Protein AF-J3PH56-F1 (afdb_monomer_lite)

Sequence (207 aa):
MADGIPITRRGNHADPSSAHSGTTRNIRANDEPETLEQTEARTAYFDWKRLLRLQLGSIYGNGLSSLDNFWGRAADILDGDGRDWHQMLVKDLMDETSSGRQYINTTIALDVMAKDSPSTRRSIADNFIKAMAHPSLLDCLSVGTYVGELYHIASGANGAAALDLIAKYCKKLTSSYEKALGIHALESIETSFKRASTLVGELLRRR

pLDDT: mean 82.47, std 19.47, range [30.95, 97.88]

Foldseek 3Di:
DDDDDDDDDDDDDDDDDDDDPDDDPPPDDDPPDQDPLNVVLVVLLVVLLVLQQDALVVVVPCSLVSLLVNLQSLLVSLPGPCLVSLLVSLVSLQPPNTNNLVSLVVLLVQPCPDPPPNVSNLSSLLSNLSNLLRCSCVVDPVCVVSNLVSLDSNCPPVLCSVVVSLVSSLVVLVVQCVVDDDDVSNVVSVVSVVSSVSNVVVSVVSD

Structure (mmCIF, N/CA/C/O backbone):
data_AF-J3PH56-F1
#
_entry.id   AF-J3PH56-F1
#
loop_
_atom_site.group_PDB
_atom_site.id
_atom_site.type_symbol
_atom_site.label_atom_id
_atom_site.label_alt_id
_atom_site.label_comp_id
_atom_site.label_asym_id
_atom_site.label_entity_id
_atom_site.label_seq_id
_atom_site.pdbx_PDB_ins_code
_atom_site.Cartn_x
_atom_site.Cartn_y
_atom_site.Cartn_z
_atom_site.occupancy
_atom_site.B_iso_or_equiv
_atom_site.auth_seq_id
_atom_site.auth_comp_id
_atom_site.auth_asym_id
_atom_site.auth_atom_id
_atom_site.pdbx_PDB_model_num
ATOM 1 N N . MET A 1 1 ? 86.064 24.891 -23.087 1.00 35.97 1 MET A N 1
ATOM 2 C CA . MET A 1 1 ? 85.592 26.271 -22.863 1.00 35.97 1 MET A CA 1
ATOM 3 C C . MET A 1 1 ? 84.217 26.377 -23.499 1.00 35.97 1 MET A C 1
ATOM 5 O O . MET A 1 1 ? 84.146 26.060 -24.675 1.00 35.97 1 MET A O 1
ATOM 9 N N . ALA A 1 2 ? 83.203 26.660 -22.663 1.00 37.22 2 ALA A N 1
ATOM 10 C CA . ALA A 1 2 ? 81.899 27.326 -22.872 1.00 37.22 2 ALA A CA 1
ATOM 11 C C . ALA A 1 2 ? 81.279 27.369 -24.288 1.00 37.22 2 ALA A C 1
ATOM 13 O O . ALA A 1 2 ? 81.979 27.610 -25.259 1.00 37.22 2 ALA A O 1
ATOM 14 N N . ASP A 1 3 ? 79.971 27.322 -24.523 1.00 34.47 3 ASP A N 1
ATOM 15 C CA . ASP A 1 3 ? 78.727 27.104 -23.766 1.00 34.47 3 ASP A CA 1
ATOM 16 C C . ASP A 1 3 ? 77.601 27.209 -24.822 1.00 34.47 3 ASP A C 1
ATOM 18 O O . ASP A 1 3 ? 77.803 27.834 -25.865 1.00 34.47 3 ASP A O 1
ATOM 22 N N . GLY A 1 4 ? 76.399 26.704 -24.522 1.00 34.00 4 GLY A N 1
ATOM 23 C CA . GLY A 1 4 ? 75.166 27.309 -25.057 1.00 34.00 4 GLY A CA 1
ATOM 24 C C . GLY A 1 4 ? 74.183 26.395 -25.796 1.00 34.00 4 GLY A C 1
ATOM 25 O O . GLY A 1 4 ? 74.202 26.298 -27.018 1.00 34.00 4 GLY A O 1
ATOM 26 N N . ILE A 1 5 ? 73.237 25.828 -25.041 1.00 41.41 5 ILE A N 1
ATOM 27 C CA . ILE A 1 5 ? 71.882 25.446 -25.493 1.00 41.41 5 ILE A CA 1
ATOM 28 C C . ILE A 1 5 ? 70.922 26.594 -25.095 1.00 41.41 5 ILE A C 1
ATOM 30 O O . ILE A 1 5 ? 71.152 27.204 -24.048 1.00 41.41 5 ILE A O 1
ATOM 34 N N . PRO A 1 6 ? 69.877 26.927 -25.887 1.00 45.69 6 PRO A N 1
ATOM 35 C CA . PRO A 1 6 ? 68.473 26.582 -25.536 1.00 45.69 6 PRO A CA 1
ATOM 36 C C . PRO A 1 6 ? 67.615 26.185 -26.777 1.00 45.69 6 PRO A C 1
ATOM 38 O O . PRO A 1 6 ? 67.761 26.767 -27.842 1.00 45.69 6 PRO A O 1
ATOM 41 N N . ILE A 1 7 ? 66.874 25.063 -26.801 1.00 39.66 7 ILE A N 1
ATOM 42 C CA . ILE A 1 7 ? 65.509 24.745 -26.291 1.00 39.66 7 ILE A CA 1
ATOM 43 C C . ILE A 1 7 ? 64.297 25.193 -27.174 1.00 39.66 7 ILE A C 1
ATOM 45 O O . ILE A 1 7 ? 63.911 26.354 -27.185 1.00 39.66 7 ILE A O 1
ATOM 49 N N . THR A 1 8 ? 63.630 24.169 -27.766 1.00 40.44 8 THR A N 1
ATOM 50 C CA . THR A 1 8 ? 62.210 23.971 -28.231 1.00 40.44 8 THR A CA 1
ATOM 51 C C . THR A 1 8 ? 61.580 24.876 -29.313 1.00 40.44 8 THR A C 1
ATOM 53 O O . THR A 1 8 ? 61.741 26.081 -29.289 1.00 40.44 8 THR A O 1
ATOM 56 N N . ARG A 1 9 ? 60.754 24.373 -30.260 1.00 31.98 9 ARG A N 1
ATOM 57 C CA . ARG A 1 9 ? 59.473 23.653 -30.040 1.00 31.98 9 ARG A CA 1
ATOM 58 C C . ARG A 1 9 ? 58.944 22.912 -31.298 1.00 31.98 9 ARG A C 1
ATOM 60 O O . ARG A 1 9 ? 58.750 23.515 -32.340 1.00 31.98 9 ARG A O 1
ATOM 67 N N . ARG A 1 10 ? 58.668 21.611 -31.107 1.00 32.41 10 ARG A N 1
ATOM 68 C CA . ARG A 1 10 ? 57.607 20.713 -31.643 1.00 32.41 10 ARG A CA 1
ATOM 69 C C . ARG A 1 10 ? 56.726 21.140 -32.839 1.00 32.41 10 ARG A C 1
ATOM 71 O O . ARG A 1 10 ? 55.986 22.112 -32.737 1.00 32.41 10 ARG A O 1
ATOM 78 N N . GLY A 1 11 ? 56.591 20.207 -33.793 1.00 30.95 11 GLY A N 1
ATOM 79 C CA . GLY A 1 11 ? 55.403 20.040 -34.640 1.00 30.95 11 GLY A CA 1
ATOM 80 C C . GLY A 1 11 ? 55.538 18.933 -35.699 1.00 30.95 11 GLY A C 1
ATOM 81 O O . GLY A 1 11 ? 55.694 19.256 -36.866 1.00 30.95 11 GLY A O 1
ATOM 82 N N . ASN A 1 12 ? 55.467 17.650 -35.308 1.00 35.25 12 ASN A N 1
ATOM 83 C CA . ASN A 1 12 ? 55.327 16.515 -36.238 1.00 35.25 12 ASN A CA 1
ATOM 84 C C . ASN A 1 12 ? 53.920 15.907 -36.121 1.00 35.25 12 ASN A C 1
ATOM 86 O O . ASN A 1 12 ? 53.562 15.400 -35.060 1.00 35.25 12 ASN A O 1
ATOM 90 N N . HIS A 1 13 ? 53.176 15.913 -37.224 1.00 34.91 13 HIS A N 1
ATOM 91 C CA . HIS A 1 13 ? 52.036 15.045 -37.553 1.00 34.91 13 HIS A CA 1
ATOM 92 C C . HIS A 1 13 ? 51.800 15.179 -39.065 1.00 34.91 13 HIS A C 1
ATOM 94 O O . HIS A 1 13 ? 51.959 16.280 -39.578 1.00 34.91 13 HIS A O 1
ATOM 100 N N . ALA A 1 14 ? 51.320 14.217 -39.844 1.00 35.97 14 ALA A N 1
ATOM 101 C CA . ALA A 1 14 ? 51.255 12.753 -39.888 1.00 35.97 14 ALA A CA 1
ATOM 102 C C . ALA A 1 14 ? 50.432 12.470 -41.173 1.00 35.97 14 ALA A C 1
ATOM 104 O O . ALA A 1 14 ? 49.537 13.251 -41.496 1.00 35.97 14 ALA A O 1
ATOM 105 N N . ASP A 1 15 ? 50.772 11.412 -41.910 1.00 37.03 15 ASP A N 1
ATOM 106 C CA . ASP A 1 15 ? 50.231 11.046 -43.232 1.00 37.03 15 ASP A CA 1
ATOM 107 C C . ASP A 1 15 ? 48.691 10.956 -43.346 1.00 37.03 15 ASP A C 1
ATOM 109 O O . ASP A 1 15 ? 48.017 10.568 -42.387 1.00 37.03 15 ASP A O 1
ATOM 113 N N . PRO A 1 16 ? 48.120 11.187 -44.549 1.00 41.50 16 PRO A N 1
ATOM 114 C CA . PRO A 1 16 ? 46.740 10.862 -44.874 1.00 41.50 16 PRO A CA 1
ATOM 115 C C . PRO A 1 16 ? 46.648 9.523 -45.626 1.00 41.50 16 PRO A C 1
ATOM 117 O O . PRO A 1 16 ? 47.278 9.355 -46.664 1.00 41.50 16 PRO A O 1
ATOM 120 N N . SER A 1 17 ? 45.816 8.597 -45.137 1.00 35.72 17 SER A N 1
ATOM 121 C CA . SER A 1 17 ? 44.976 7.666 -45.925 1.00 35.72 17 SER A CA 1
ATOM 122 C C . SER A 1 17 ? 44.727 6.369 -45.152 1.00 35.72 17 SER A C 1
ATOM 124 O O . SER A 1 17 ? 45.621 5.544 -44.995 1.00 35.72 17 SER A O 1
ATOM 126 N N . SER A 1 18 ? 43.487 6.167 -44.699 1.00 36.16 18 SER A N 1
ATOM 127 C CA . SER A 1 18 ? 42.903 4.831 -44.541 1.00 36.16 18 SER A CA 1
ATOM 128 C C . SER A 1 18 ? 41.393 4.930 -44.304 1.00 36.16 18 SER A C 1
ATOM 130 O O . SER A 1 18 ? 40.943 5.276 -43.217 1.00 36.16 18 SER A O 1
ATOM 132 N N . ALA A 1 19 ? 40.654 4.575 -45.355 1.00 38.78 19 ALA A N 1
ATOM 133 C CA . ALA A 1 19 ? 39.381 3.856 -45.357 1.00 38.78 19 ALA A CA 1
ATOM 134 C C . ALA A 1 19 ? 38.209 4.381 -44.500 1.00 38.78 19 ALA A C 1
ATOM 136 O O . ALA A 1 19 ? 38.109 4.169 -43.293 1.00 38.78 19 ALA A O 1
ATOM 137 N N . HIS A 1 20 ? 37.219 4.933 -45.208 1.00 42.59 20 HIS A N 1
ATOM 138 C CA . HIS A 1 20 ? 35.821 4.969 -44.794 1.00 42.59 20 HIS A CA 1
ATOM 139 C C . HIS A 1 20 ? 35.318 3.564 -44.433 1.00 42.59 20 HIS A C 1
ATOM 141 O O . HIS A 1 20 ? 35.093 2.738 -45.315 1.00 42.59 20 HIS A O 1
ATOM 147 N N . SER A 1 21 ? 35.086 3.314 -43.145 1.00 41.72 21 SER A N 1
ATOM 148 C CA . SER A 1 21 ? 34.239 2.208 -42.704 1.00 41.72 21 SER A CA 1
ATOM 149 C C . SER A 1 21 ? 32.856 2.772 -42.406 1.00 41.72 21 SER A C 1
ATOM 151 O O . SER A 1 21 ? 32.634 3.449 -41.402 1.00 41.72 21 SER A O 1
ATOM 153 N N . GLY A 1 22 ? 31.960 2.574 -43.372 1.00 35.56 22 GLY A N 1
ATOM 154 C CA . GLY A 1 22 ? 30.576 3.006 -43.326 1.00 35.56 22 GLY A CA 1
ATOM 155 C C . GLY A 1 22 ? 29.838 2.370 -42.157 1.00 35.56 22 GLY A C 1
ATOM 156 O O . GLY A 1 22 ? 29.688 1.154 -42.060 1.00 35.56 22 GLY A O 1
ATOM 157 N N . THR A 1 23 ? 29.340 3.242 -41.291 1.00 44.81 23 THR A N 1
ATOM 158 C CA . THR A 1 23 ? 28.245 3.013 -40.359 1.00 44.81 23 THR A CA 1
ATOM 159 C C . THR A 1 23 ? 27.139 2.187 -41.008 1.00 44.81 23 THR A C 1
ATOM 161 O O . THR A 1 23 ? 26.404 2.683 -41.853 1.00 44.81 23 THR A O 1
ATOM 164 N N . THR A 1 24 ? 26.960 0.952 -40.551 1.00 41.84 24 THR A N 1
ATOM 165 C CA . THR A 1 24 ? 25.655 0.290 -40.626 1.00 41.84 24 THR A CA 1
ATOM 166 C C . THR A 1 24 ? 25.365 -0.296 -39.252 1.00 41.84 24 THR A C 1
ATOM 168 O O . THR A 1 24 ? 25.532 -1.487 -39.003 1.00 41.84 24 THR A O 1
ATOM 171 N N . ARG A 1 25 ? 24.977 0.575 -38.307 1.00 46.06 25 ARG A N 1
ATOM 172 C CA . ARG A 1 25 ? 24.239 0.105 -37.132 1.00 46.06 25 ARG A CA 1
ATOM 173 C C . ARG A 1 25 ? 22.947 -0.492 -37.666 1.00 46.06 25 ARG A C 1
ATOM 175 O O . ARG A 1 25 ? 22.162 0.200 -38.305 1.00 46.06 25 ARG A O 1
ATOM 182 N N . ASN A 1 26 ? 22.785 -1.784 -37.427 1.00 42.31 26 ASN A N 1
ATOM 183 C CA . ASN A 1 26 ? 21.560 -2.532 -37.640 1.00 42.31 26 ASN A CA 1
ATOM 184 C C . ASN A 1 26 ? 20.449 -1.896 -36.785 1.00 42.31 26 ASN A C 1
ATOM 186 O O . ASN A 1 26 ? 20.261 -2.252 -35.626 1.00 42.31 26 ASN A O 1
ATOM 190 N N . ILE A 1 27 ? 19.760 -0.894 -37.333 1.00 52.78 27 ILE A N 1
ATOM 191 C CA . ILE A 1 27 ? 18.514 -0.361 -36.784 1.00 52.78 27 ILE A CA 1
ATOM 192 C C . ILE A 1 27 ? 17.415 -1.280 -37.303 1.00 52.78 27 ILE A C 1
ATOM 194 O O . ILE A 1 27 ? 16.877 -1.064 -38.387 1.00 52.78 27 ILE A O 1
ATOM 198 N N . ARG A 1 28 ? 17.126 -2.349 -36.564 1.00 56.88 28 ARG A N 1
ATOM 199 C CA . ARG A 1 28 ? 15.884 -3.109 -36.720 1.00 56.88 28 ARG A CA 1
ATOM 200 C C . ARG A 1 28 ? 15.453 -3.686 -35.379 1.00 56.88 28 ARG A C 1
ATOM 202 O O . ARG A 1 28 ? 15.990 -4.711 -34.975 1.00 56.88 28 ARG A O 1
ATOM 209 N N . ALA A 1 29 ? 14.458 -3.050 -34.763 1.00 47.09 29 ALA A N 1
ATOM 210 C CA . ALA A 1 29 ? 13.306 -3.711 -34.144 1.00 47.09 29 ALA A CA 1
ATOM 211 C C . ALA A 1 29 ? 12.297 -2.648 -33.654 1.00 47.09 29 ALA A C 1
ATOM 213 O O . ALA A 1 29 ? 12.587 -1.954 -32.696 1.00 47.09 29 ALA A O 1
ATOM 214 N N . ASN A 1 30 ? 11.143 -2.535 -34.326 1.00 53.69 30 ASN A N 1
ATOM 215 C CA . ASN A 1 30 ? 9.863 -2.006 -33.819 1.00 53.69 30 ASN A CA 1
ATOM 216 C C . ASN A 1 30 ? 9.877 -0.840 -32.804 1.00 53.69 30 ASN A C 1
ATOM 218 O O . ASN A 1 30 ? 9.431 -1.016 -31.673 1.00 53.69 30 ASN A O 1
ATOM 222 N N . ASP A 1 31 ? 10.249 0.367 -33.230 1.00 60.41 31 ASP A N 1
ATOM 223 C CA . ASP A 1 31 ? 9.900 1.583 -32.484 1.00 60.41 31 ASP A CA 1
ATOM 224 C C . ASP A 1 31 ? 8.514 2.069 -32.941 1.00 60.41 31 ASP A C 1
ATOM 226 O O . ASP A 1 31 ? 8.393 3.020 -33.718 1.00 60.41 31 ASP A O 1
ATOM 230 N N . GLU A 1 32 ? 7.447 1.389 -32.507 1.00 72.62 32 GLU A N 1
ATOM 231 C CA . GLU A 1 32 ? 6.171 2.102 -32.412 1.00 72.62 32 GLU A CA 1
ATOM 232 C C . GLU A 1 32 ? 6.345 3.218 -31.374 1.00 72.62 32 GLU A C 1
ATOM 234 O O . GLU A 1 32 ? 6.939 2.980 -30.317 1.00 72.62 32 GLU A O 1
ATOM 239 N N . PRO A 1 33 ? 5.890 4.448 -31.667 1.00 79.75 33 PRO A N 1
ATOM 240 C CA . PRO A 1 33 ? 6.011 5.541 -30.722 1.00 79.75 33 PRO A CA 1
ATOM 241 C C . PRO A 1 33 ? 5.270 5.174 -29.436 1.00 79.75 33 PRO A C 1
ATOM 243 O O . PRO A 1 33 ? 4.107 4.773 -29.469 1.00 79.75 33 PRO A O 1
ATOM 246 N N . GLU A 1 34 ? 5.965 5.321 -28.309 1.00 81.88 34 GLU A N 1
ATOM 247 C CA . GLU A 1 34 ? 5.390 5.138 -26.982 1.00 81.88 34 GLU A CA 1
ATOM 248 C C . GLU A 1 34 ? 4.118 5.986 -26.858 1.00 81.88 34 GLU A C 1
ATOM 250 O O . GLU A 1 34 ? 4.097 7.173 -27.201 1.00 81.88 34 GLU A O 1
ATOM 255 N N . THR A 1 35 ? 3.038 5.366 -26.392 1.00 89.44 35 THR A N 1
ATOM 256 C CA . THR A 1 35 ? 1.779 6.082 -26.165 1.00 89.44 35 THR A CA 1
ATOM 257 C C . THR A 1 35 ? 1.940 7.096 -25.028 1.00 89.44 35 THR A C 1
ATOM 259 O O . THR A 1 35 ? 2.848 6.996 -24.192 1.00 89.44 35 THR A O 1
ATOM 262 N N . LEU A 1 36 ? 1.037 8.081 -24.967 1.00 89.44 36 LEU A N 1
ATOM 263 C CA . LEU A 1 36 ? 1.003 9.037 -23.856 1.00 89.44 36 LEU A CA 1
ATOM 264 C C . LEU A 1 36 ? 0.882 8.307 -22.508 1.00 89.44 36 LEU A C 1
ATOM 266 O O . LEU A 1 36 ? 1.659 8.573 -21.597 1.00 89.44 36 LEU A O 1
ATOM 270 N N . GLU A 1 37 ? -0.008 7.319 -22.430 1.00 87.75 37 GLU A N 1
ATOM 271 C CA . GLU A 1 37 ? -0.253 6.512 -21.229 1.00 87.75 37 GLU A CA 1
ATOM 272 C C . GLU A 1 37 ? 0.999 5.744 -20.775 1.00 87.75 37 GLU A C 1
ATOM 274 O O . GLU A 1 37 ? 1.338 5.735 -19.591 1.00 87.75 37 GLU A O 1
ATOM 279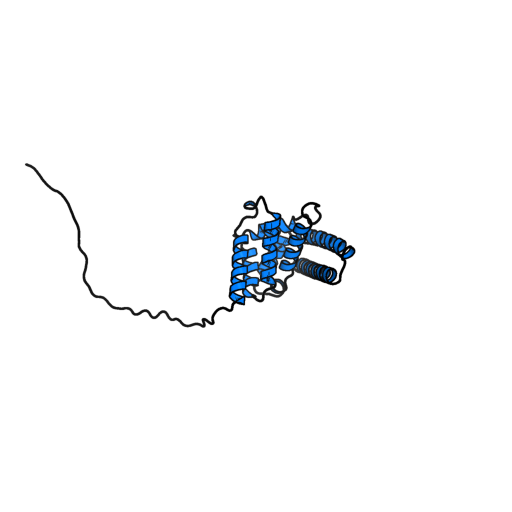 N N . GLN A 1 38 ? 1.750 5.152 -21.710 1.00 88.38 38 GLN A N 1
ATOM 280 C CA . GLN A 1 38 ? 3.017 4.479 -21.395 1.00 88.38 38 GLN A CA 1
ATOM 281 C C . GLN A 1 38 ? 4.066 5.461 -20.858 1.00 88.38 38 GLN A C 1
ATOM 283 O O . GLN A 1 38 ? 4.752 5.162 -19.876 1.00 88.38 38 GLN A O 1
ATOM 288 N N . THR A 1 39 ? 4.146 6.655 -21.452 1.00 90.88 39 THR A N 1
ATOM 289 C CA . THR A 1 39 ? 5.067 7.715 -21.020 1.00 90.88 39 THR A CA 1
ATOM 290 C C . THR A 1 39 ? 4.725 8.222 -19.616 1.00 90.88 39 THR A C 1
ATOM 292 O O . THR A 1 39 ? 5.623 8.433 -18.791 1.00 90.88 39 THR A O 1
ATOM 295 N N . GLU A 1 40 ? 3.438 8.404 -19.322 1.00 91.75 40 GLU A N 1
ATOM 296 C CA . GLU A 1 40 ? 2.944 8.827 -18.009 1.00 91.75 40 GLU A CA 1
ATOM 297 C C . GLU A 1 40 ? 3.208 7.757 -16.948 1.00 91.75 40 GLU A C 1
ATOM 299 O O . GLU A 1 40 ? 3.794 8.064 -15.907 1.00 91.75 40 GLU A O 1
ATOM 304 N N . ALA A 1 41 ? 2.896 6.491 -17.240 1.00 92.38 41 ALA A N 1
ATOM 305 C CA . ALA A 1 41 ? 3.155 5.372 -16.335 1.00 92.38 41 ALA A CA 1
ATOM 306 C C . ALA A 1 41 ? 4.654 5.219 -16.026 1.00 92.38 41 ALA A C 1
ATOM 308 O O . ALA A 1 41 ? 5.047 5.059 -14.866 1.00 92.38 41 ALA A O 1
ATOM 309 N N . ARG A 1 42 ? 5.512 5.362 -17.046 1.00 93.81 42 ARG A N 1
ATOM 310 C CA . ARG A 1 42 ? 6.971 5.386 -16.875 1.00 93.81 42 ARG A CA 1
ATOM 311 C C . ARG A 1 42 ? 7.405 6.507 -15.937 1.00 93.81 42 ARG A C 1
ATOM 313 O O . ARG A 1 42 ? 8.223 6.290 -15.043 1.00 93.81 42 ARG A O 1
ATOM 320 N N . THR A 1 43 ? 6.879 7.709 -16.153 1.00 94.88 43 THR A N 1
ATOM 321 C CA . THR A 1 43 ? 7.224 8.892 -15.355 1.00 94.88 43 THR A CA 1
ATOM 322 C C . THR A 1 43 ? 6.802 8.706 -13.899 1.00 94.88 43 THR A C 1
ATOM 324 O O . THR A 1 43 ? 7.624 8.892 -13.000 1.00 94.88 43 THR A O 1
ATOM 327 N N . ALA A 1 44 ? 5.571 8.244 -13.662 1.00 96.06 44 ALA A N 1
ATOM 328 C CA . ALA A 1 44 ? 5.052 7.953 -12.328 1.00 96.06 44 ALA A CA 1
ATOM 329 C C . ALA A 1 44 ? 5.934 6.942 -11.578 1.00 96.06 44 ALA A C 1
ATOM 331 O O . ALA A 1 44 ? 6.308 7.172 -10.423 1.00 96.06 44 ALA A O 1
ATOM 332 N N . TYR A 1 45 ? 6.341 5.865 -12.256 1.00 97.44 45 TYR A N 1
ATOM 333 C CA . TYR A 1 45 ? 7.244 4.867 -11.693 1.00 97.44 45 TYR A CA 1
ATOM 334 C C . TYR A 1 45 ? 8.626 5.438 -11.342 1.00 97.44 45 TYR A C 1
ATOM 336 O O . TYR A 1 45 ? 9.113 5.211 -10.232 1.00 97.44 45 TYR A O 1
ATOM 344 N N . PHE A 1 46 ? 9.274 6.196 -12.233 1.00 96.50 46 PHE A N 1
ATOM 345 C CA . PHE A 1 46 ? 10.608 6.738 -11.943 1.00 96.50 46 PHE A CA 1
ATOM 346 C C . PHE A 1 46 ? 10.595 7.803 -10.844 1.00 96.50 46 PHE A C 1
ATOM 348 O O . PHE A 1 46 ? 11.534 7.864 -10.042 1.00 96.50 46 PHE A O 1
ATOM 355 N N . ASP A 1 47 ? 9.526 8.590 -10.753 1.00 95.88 47 ASP A N 1
ATOM 356 C CA . ASP A 1 47 ? 9.313 9.506 -9.637 1.00 95.88 47 ASP A CA 1
ATOM 357 C C . ASP A 1 47 ? 9.193 8.756 -8.308 1.00 95.88 47 ASP A C 1
ATOM 359 O O . ASP A 1 47 ? 9.850 9.113 -7.326 1.00 95.88 47 ASP A O 1
ATOM 363 N N . TRP A 1 48 ? 8.387 7.691 -8.265 1.00 96.81 48 TRP A N 1
ATOM 364 C CA . TRP A 1 48 ? 8.277 6.835 -7.084 1.00 96.81 48 TRP A CA 1
ATOM 365 C C . TRP A 1 48 ? 9.624 6.185 -6.734 1.00 96.81 48 TRP A C 1
ATOM 367 O O . TRP A 1 48 ? 10.067 6.239 -5.584 1.00 96.81 48 TRP A O 1
ATOM 377 N N . LYS A 1 49 ? 10.353 5.666 -7.729 1.00 95.81 49 LYS A N 1
ATOM 378 C CA . LYS A 1 49 ? 11.682 5.061 -7.545 1.00 95.81 49 LYS A CA 1
ATOM 379 C C . LYS A 1 49 ? 12.697 6.047 -6.970 1.00 95.81 49 LYS A C 1
ATOM 381 O O . LYS A 1 49 ? 13.602 5.655 -6.232 1.00 95.81 49 LYS A O 1
ATOM 386 N N . ARG A 1 50 ? 12.562 7.343 -7.263 1.00 93.50 50 ARG A N 1
ATOM 387 C CA . ARG A 1 50 ? 13.383 8.384 -6.632 1.00 93.50 50 ARG A CA 1
ATOM 388 C C . ARG A 1 50 ? 13.117 8.482 -5.129 1.00 93.50 50 ARG A C 1
ATOM 390 O O . ARG A 1 50 ? 14.081 8.648 -4.389 1.00 93.50 50 ARG A O 1
ATOM 397 N N . LEU A 1 51 ? 11.869 8.343 -4.676 1.00 91.94 51 LEU A N 1
ATOM 398 C CA . LEU A 1 51 ? 11.525 8.338 -3.244 1.00 91.94 51 LEU A CA 1
ATOM 399 C C . LEU A 1 51 ? 12.133 7.137 -2.520 1.00 91.94 51 LEU A C 1
ATOM 401 O O . LEU A 1 51 ? 12.649 7.278 -1.415 1.00 91.94 51 LEU A O 1
ATOM 405 N N . LEU A 1 52 ? 12.131 5.974 -3.169 1.00 91.69 52 LEU A N 1
ATOM 406 C CA . LEU A 1 52 ? 12.701 4.740 -2.631 1.00 91.69 52 LEU A CA 1
ATOM 407 C C . LEU A 1 52 ? 14.213 4.844 -2.340 1.00 91.69 52 LEU A C 1
ATOM 409 O O . LEU A 1 52 ? 14.728 4.191 -1.430 1.00 91.69 52 LEU A O 1
ATOM 413 N N . ARG A 1 53 ? 14.930 5.683 -3.098 1.00 88.31 53 ARG A N 1
ATOM 414 C CA . ARG A 1 53 ? 16.361 5.969 -2.891 1.00 88.31 53 ARG A CA 1
ATOM 415 C C . ARG A 1 53 ? 16.623 6.930 -1.730 1.00 88.31 53 ARG A C 1
ATOM 417 O O . ARG A 1 53 ? 17.764 7.042 -1.289 1.00 88.31 53 ARG A O 1
ATOM 424 N N . LEU A 1 54 ? 15.604 7.641 -1.251 1.00 82.06 54 LEU A N 1
ATOM 425 C CA . LEU A 1 54 ? 15.724 8.538 -0.107 1.00 82.06 54 LEU A CA 1
ATOM 426 C C . LEU A 1 54 ? 15.528 7.738 1.181 1.00 82.06 54 LEU A C 1
ATOM 428 O O . LEU A 1 54 ? 14.511 7.070 1.357 1.00 82.06 54 LEU A O 1
ATOM 432 N N . GLN A 1 55 ? 16.484 7.842 2.105 1.00 70.50 55 GLN A N 1
ATOM 433 C CA . GLN A 1 55 ? 16.307 7.297 3.449 1.00 70.50 55 GLN A CA 1
ATOM 434 C C . GLN A 1 55 ? 15.230 8.094 4.185 1.00 70.50 55 GLN A C 1
ATOM 436 O O . GLN A 1 55 ? 15.246 9.326 4.160 1.00 70.50 55 GLN A O 1
ATOM 441 N N . LEU A 1 56 ? 14.345 7.409 4.912 1.00 67.06 56 LEU A N 1
ATOM 442 C CA . LEU A 1 56 ? 13.254 8.050 5.659 1.00 67.06 56 LEU A CA 1
ATOM 443 C C . LEU A 1 56 ? 13.779 9.057 6.696 1.00 67.06 56 LEU A C 1
ATOM 445 O O . LEU A 1 56 ? 13.165 10.093 6.944 1.00 67.06 56 LEU A O 1
ATOM 449 N N . GLY A 1 57 ? 14.970 8.786 7.241 1.00 59.62 57 GLY A N 1
ATOM 450 C CA . GLY A 1 57 ? 15.680 9.693 8.138 1.00 59.62 57 GLY A CA 1
ATOM 451 C C . GLY A 1 57 ? 16.281 10.931 7.459 1.00 59.62 57 GLY A C 1
ATOM 452 O O . GLY A 1 57 ? 16.571 11.921 8.108 1.00 59.62 57 GLY A O 1
ATOM 453 N N . SER A 1 58 ? 16.405 10.977 6.138 1.00 55.44 58 SER A N 1
ATOM 454 C CA . SER A 1 58 ? 16.718 12.247 5.468 1.00 55.44 58 SER A CA 1
ATOM 455 C C . SER A 1 58 ? 15.520 13.212 5.471 1.00 55.44 58 SER A C 1
ATOM 457 O O . SER A 1 58 ? 15.670 14.368 5.080 1.00 55.44 58 SER A O 1
ATOM 459 N N . ILE A 1 59 ? 14.335 12.756 5.903 1.00 53.78 59 ILE A N 1
ATOM 460 C CA . ILE A 1 59 ? 13.053 13.461 5.801 1.00 53.78 59 ILE A CA 1
ATOM 461 C C . ILE A 1 59 ? 12.490 13.858 7.187 1.00 53.78 59 ILE A C 1
ATOM 463 O O . ILE A 1 59 ? 11.281 14.025 7.359 1.00 53.78 59 ILE A O 1
ATOM 467 N N . TYR A 1 60 ? 13.352 14.029 8.199 1.00 52.50 60 TYR A N 1
ATOM 468 C CA . TYR A 1 60 ? 12.983 14.152 9.627 1.00 52.50 60 TYR A CA 1
ATOM 469 C C . TYR A 1 60 ? 12.093 15.352 10.041 1.00 52.50 60 TYR A C 1
ATOM 471 O O . TYR A 1 60 ? 11.787 15.485 11.221 1.00 52.50 60 TYR A O 1
ATOM 479 N N . GLY A 1 61 ? 11.601 16.185 9.117 1.00 55.28 61 GLY A N 1
ATOM 480 C CA . GLY A 1 61 ? 10.534 17.164 9.395 1.00 55.28 61 GLY A CA 1
ATOM 481 C C . GLY A 1 61 ? 9.131 16.738 8.931 1.00 55.28 61 GLY A C 1
ATOM 482 O O . GLY A 1 61 ? 8.142 17.119 9.546 1.00 55.28 61 GLY A O 1
ATOM 483 N N . ASN A 1 62 ? 9.043 15.912 7.879 1.00 64.31 62 ASN A N 1
ATOM 484 C CA . ASN A 1 62 ? 7.807 15.594 7.142 1.00 64.31 62 ASN A CA 1
ATOM 485 C C . ASN A 1 62 ? 7.609 14.075 6.966 1.00 64.31 62 ASN A C 1
ATOM 487 O O . ASN A 1 62 ? 7.105 13.620 5.935 1.00 64.31 62 ASN A O 1
ATOM 491 N N . GLY A 1 63 ? 8.034 13.273 7.949 1.00 78.12 63 GLY A N 1
ATOM 492 C CA . GLY A 1 63 ? 8.072 11.808 7.844 1.00 78.12 63 GLY A CA 1
ATOM 493 C C . GLY A 1 63 ? 6.728 11.173 7.466 1.00 78.12 63 GLY A C 1
ATOM 494 O O . GLY A 1 63 ? 6.689 10.330 6.576 1.00 78.12 63 GLY A O 1
ATOM 495 N N . LEU A 1 64 ? 5.616 11.630 8.061 1.00 86.88 64 LEU A N 1
ATOM 496 C CA . LEU A 1 64 ? 4.276 11.123 7.728 1.00 86.88 64 LEU A CA 1
ATOM 497 C C . LEU A 1 64 ? 3.847 11.501 6.307 1.00 86.88 64 LEU A C 1
ATOM 499 O O . LEU A 1 64 ? 3.419 10.631 5.562 1.00 86.88 64 LEU A O 1
ATOM 503 N N . SER A 1 65 ? 4.005 12.762 5.899 1.00 87.69 65 SER A N 1
ATOM 504 C CA . SER A 1 65 ? 3.637 13.198 4.544 1.00 87.69 65 SER A CA 1
ATOM 505 C C . SER A 1 65 ? 4.459 12.492 3.467 1.00 87.69 65 SER A C 1
ATOM 507 O O . SER A 1 65 ? 3.968 12.219 2.377 1.00 87.69 65 SER A O 1
ATOM 509 N N . SER A 1 66 ? 5.716 12.175 3.772 1.00 89.38 66 SER A N 1
ATOM 510 C CA . SER A 1 66 ? 6.602 11.478 2.837 1.00 89.38 66 SER A CA 1
ATOM 511 C C . SER A 1 66 ? 6.261 10.001 2.729 1.00 89.38 66 SER A C 1
ATOM 513 O O . SER A 1 66 ? 6.276 9.455 1.630 1.00 89.38 66 SER A O 1
ATOM 515 N N . LEU A 1 67 ? 5.895 9.377 3.851 1.00 92.19 67 LEU A N 1
ATOM 516 C CA . LEU A 1 67 ? 5.378 8.014 3.880 1.00 92.19 67 LEU A CA 1
ATOM 517 C C . LEU A 1 67 ? 4.034 7.906 3.142 1.00 92.19 67 LEU A C 1
ATOM 519 O O . LEU A 1 67 ? 3.824 6.957 2.394 1.00 92.19 67 LEU A O 1
ATOM 523 N N . ASP A 1 68 ? 3.160 8.902 3.301 1.00 93.62 68 ASP A N 1
ATOM 524 C CA . ASP A 1 68 ? 1.870 8.986 2.607 1.00 93.62 68 ASP A CA 1
ATOM 525 C C . ASP A 1 68 ? 2.062 9.137 1.095 1.00 93.62 68 ASP A C 1
ATOM 527 O O . ASP A 1 68 ? 1.532 8.344 0.324 1.00 93.62 68 ASP A O 1
ATOM 531 N N . ASN A 1 69 ? 2.914 10.076 0.667 1.00 94.12 69 ASN A N 1
ATOM 532 C CA . ASN A 1 69 ? 3.263 10.259 -0.744 1.00 94.12 69 ASN A CA 1
ATOM 533 C C . ASN A 1 69 ? 3.936 9.014 -1.348 1.00 94.12 69 ASN A C 1
ATOM 535 O O . ASN A 1 69 ? 3.691 8.688 -2.507 1.00 94.12 69 ASN A O 1
ATOM 539 N N . PHE A 1 70 ? 4.768 8.304 -0.580 1.00 95.75 70 PHE A N 1
ATOM 540 C CA . PHE A 1 70 ? 5.411 7.073 -1.039 1.00 95.75 70 PHE A CA 1
ATOM 541 C C . PHE A 1 70 ? 4.388 5.978 -1.358 1.00 95.75 70 PHE A C 1
ATOM 543 O O . PHE A 1 70 ? 4.408 5.430 -2.461 1.00 95.75 70 PHE A O 1
ATOM 550 N N . TRP A 1 71 ? 3.481 5.679 -0.423 1.00 97.50 71 TRP A N 1
ATOM 551 C CA . TRP A 1 71 ? 2.472 4.638 -0.635 1.00 97.50 71 TRP A CA 1
ATOM 552 C C . TRP A 1 71 ? 1.366 5.067 -1.590 1.00 97.50 71 TRP A C 1
ATOM 554 O O . TRP A 1 71 ? 0.901 4.232 -2.357 1.00 97.50 71 TRP A O 1
ATOM 564 N N . GLY A 1 72 ? 0.977 6.345 -1.585 1.00 97.69 72 GLY A N 1
ATOM 565 C CA . GLY A 1 72 ? 0.014 6.892 -2.542 1.00 97.69 72 GLY A CA 1
ATOM 566 C C . GLY A 1 72 ? 0.489 6.680 -3.977 1.00 97.69 72 GLY A C 1
ATOM 567 O O . GLY A 1 72 ? -0.189 6.021 -4.755 1.00 97.69 72 GLY A O 1
ATOM 568 N N . ARG A 1 73 ? 1.727 7.088 -4.288 1.00 97.69 73 ARG A N 1
ATOM 569 C CA . ARG A 1 73 ? 2.313 6.867 -5.621 1.00 97.69 73 ARG A CA 1
ATOM 570 C C . ARG A 1 73 ? 2.471 5.391 -5.971 1.00 97.69 73 ARG A C 1
ATOM 572 O O . ARG A 1 73 ? 2.288 5.027 -7.125 1.00 97.69 73 ARG A O 1
ATOM 579 N N . ALA A 1 74 ? 2.808 4.542 -5.000 1.00 97.88 74 ALA A N 1
ATOM 580 C CA . ALA A 1 74 ? 2.876 3.102 -5.234 1.00 97.88 74 ALA A CA 1
ATOM 581 C C . ALA A 1 74 ? 1.503 2.532 -5.624 1.00 97.88 74 ALA A C 1
ATOM 583 O O . ALA A 1 74 ? 1.405 1.752 -6.568 1.00 97.88 74 ALA A O 1
ATOM 584 N N . ALA A 1 75 ? 0.445 2.940 -4.921 1.00 97.56 75 ALA A N 1
ATOM 585 C CA . ALA A 1 75 ? -0.917 2.526 -5.221 1.00 97.56 75 ALA A CA 1
ATOM 586 C C . ALA A 1 75 ? -1.404 3.065 -6.576 1.00 97.56 75 ALA A C 1
ATOM 588 O O . ALA A 1 75 ? -2.047 2.323 -7.307 1.00 97.56 75 ALA A O 1
ATOM 589 N N . ASP A 1 76 ? -1.063 4.306 -6.930 1.00 97.12 76 ASP A N 1
ATOM 590 C CA . ASP A 1 76 ? -1.408 4.896 -8.231 1.00 97.12 76 ASP A CA 1
ATOM 591 C C . ASP A 1 76 ? -0.722 4.163 -9.392 1.00 97.12 76 ASP A C 1
ATOM 593 O O . ASP A 1 76 ? -1.341 3.930 -10.425 1.00 97.12 76 ASP A O 1
ATOM 597 N N . ILE A 1 77 ? 0.541 3.748 -9.215 1.00 97.62 77 ILE A N 1
ATOM 598 C CA . ILE A 1 77 ? 1.243 2.920 -10.207 1.00 97.62 77 ILE A CA 1
ATOM 599 C C . ILE A 1 77 ? 0.519 1.592 -10.394 1.00 97.62 77 ILE A C 1
ATOM 601 O O . ILE A 1 77 ? 0.379 1.164 -11.529 1.00 97.62 77 ILE A O 1
ATOM 605 N N . LEU A 1 78 ? 0.091 0.948 -9.303 1.00 96.56 78 LEU A N 1
ATOM 606 C CA . LEU A 1 78 ? -0.554 -0.366 -9.337 1.00 96.56 78 LEU A CA 1
ATOM 607 C C . LEU A 1 78 ? -1.963 -0.335 -9.940 1.00 96.56 78 LEU A C 1
ATOM 609 O O . LEU A 1 78 ? -2.337 -1.294 -10.609 1.00 96.56 78 LEU A O 1
ATOM 613 N N . ASP A 1 79 ? -2.710 0.748 -9.723 1.00 95.31 79 ASP A N 1
ATOM 614 C CA . ASP A 1 79 ? -4.033 0.965 -10.320 1.00 95.31 79 ASP A CA 1
ATOM 615 C C . ASP A 1 79 ? -3.964 1.274 -11.832 1.00 95.31 79 ASP A C 1
ATOM 617 O O . ASP A 1 79 ? -4.993 1.231 -12.506 1.00 95.31 79 ASP A O 1
ATOM 621 N N . GLY A 1 80 ? -2.784 1.608 -12.367 1.00 92.31 80 GLY A N 1
ATOM 622 C CA . GLY A 1 80 ? -2.580 1.859 -13.794 1.00 92.31 80 GLY A CA 1
ATOM 623 C C . GLY A 1 80 ? -2.513 0.581 -14.643 1.00 92.31 80 GLY A C 1
ATOM 624 O O . GLY A 1 80 ? -2.431 -0.538 -14.145 1.00 92.31 80 GLY A O 1
ATOM 625 N N . ASP A 1 81 ? -2.473 0.731 -15.969 1.00 84.88 81 ASP A N 1
ATOM 626 C CA . ASP A 1 81 ? -2.466 -0.410 -16.907 1.00 84.88 81 ASP A CA 1
ATOM 627 C C . ASP A 1 81 ? -1.063 -1.020 -17.148 1.00 84.88 81 ASP A C 1
ATOM 629 O O . ASP A 1 81 ? -0.869 -1.981 -17.902 1.00 84.88 81 ASP A O 1
ATOM 633 N N . GLY A 1 82 ? -0.047 -0.484 -16.471 1.00 85.94 82 GLY A N 1
ATOM 634 C CA . GLY A 1 82 ? 1.364 -0.793 -16.671 1.00 85.94 82 GLY A CA 1
ATOM 635 C C . GLY A 1 82 ? 1.855 -2.034 -15.929 1.00 85.94 82 GLY A C 1
ATOM 636 O O . GLY A 1 82 ? 2.633 -1.916 -14.984 1.00 85.94 82 GLY A O 1
ATOM 637 N N . ARG A 1 83 ? 1.487 -3.240 -16.386 1.00 87.38 83 ARG A N 1
ATOM 638 C CA . ARG A 1 83 ? 1.906 -4.506 -15.733 1.00 87.38 83 ARG A CA 1
ATOM 639 C C . ARG A 1 83 ? 3.417 -4.644 -15.523 1.00 87.38 83 ARG A C 1
ATOM 641 O O . ARG A 1 83 ? 3.832 -5.222 -14.518 1.00 87.38 83 ARG A O 1
ATOM 648 N N . ASP A 1 84 ? 4.231 -4.124 -16.436 1.00 91.56 84 ASP A N 1
ATOM 649 C CA . ASP A 1 84 ? 5.689 -4.135 -16.284 1.00 91.56 84 ASP A C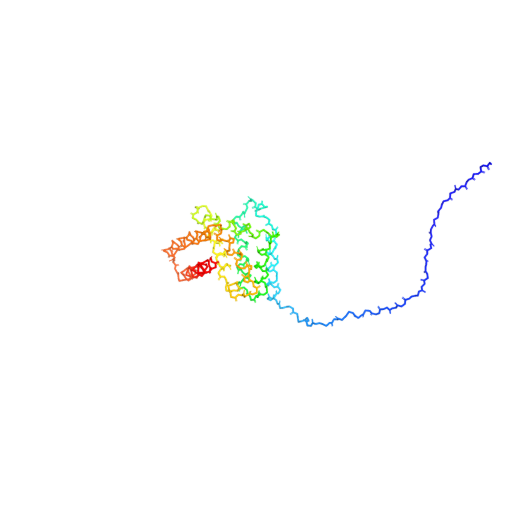A 1
ATOM 650 C C . ASP A 1 84 ? 6.136 -3.229 -15.130 1.00 91.56 84 ASP A C 1
ATOM 652 O O . ASP A 1 84 ? 6.962 -3.633 -14.310 1.00 91.56 84 ASP A O 1
ATOM 656 N N . TRP A 1 85 ? 5.513 -2.055 -14.983 1.00 94.94 85 TRP A N 1
ATOM 657 C CA . TRP A 1 85 ? 5.767 -1.135 -13.874 1.00 94.94 85 TRP A CA 1
ATOM 658 C C . TRP A 1 85 ? 5.335 -1.718 -12.529 1.00 94.94 85 TRP A C 1
ATOM 660 O O . TRP A 1 85 ? 6.050 -1.543 -11.545 1.00 94.94 85 TRP A O 1
ATOM 670 N N . HIS A 1 86 ? 4.245 -2.491 -1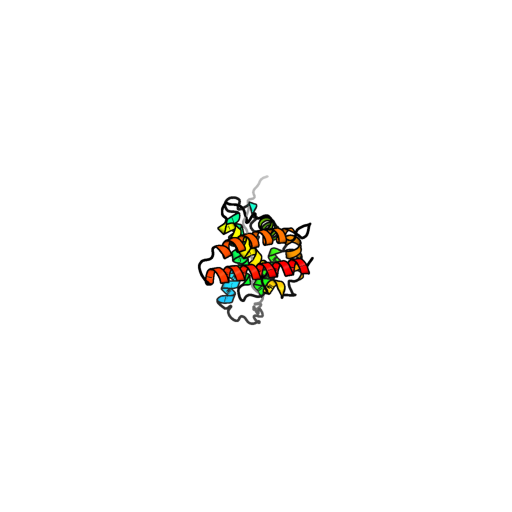2.479 1.00 94.81 86 HIS A N 1
ATOM 671 C CA . HIS A 1 86 ? 3.831 -3.205 -11.261 1.00 94.81 86 HIS A CA 1
ATOM 672 C C . HIS A 1 86 ? 4.903 -4.202 -10.814 1.00 94.81 86 HIS A C 1
ATOM 674 O O . HIS A 1 86 ? 5.261 -4.273 -9.636 1.00 94.81 86 HIS A O 1
ATOM 680 N N . GLN A 1 87 ? 5.450 -4.958 -11.770 1.00 94.62 87 GLN A N 1
ATOM 681 C CA . GLN A 1 87 ? 6.496 -5.937 -11.491 1.00 94.62 87 GLN A CA 1
ATOM 682 C C . GLN A 1 87 ? 7.807 -5.266 -11.079 1.00 94.62 87 GLN A C 1
ATOM 684 O O . GLN A 1 87 ? 8.481 -5.739 -10.165 1.00 94.62 87 GLN A O 1
ATOM 689 N N . MET A 1 88 ? 8.183 -4.170 -11.739 1.00 95.88 88 MET A N 1
ATOM 690 C CA . MET A 1 88 ? 9.375 -3.401 -11.378 1.00 95.88 88 MET A CA 1
ATOM 691 C C . MET A 1 88 ? 9.246 -2.763 -9.994 1.00 95.88 88 MET A C 1
ATOM 693 O O . MET A 1 88 ? 10.211 -2.782 -9.235 1.00 95.88 88 MET A O 1
ATOM 697 N N . LEU A 1 89 ? 8.060 -2.260 -9.642 1.00 96.50 89 LEU A N 1
ATOM 698 C CA . LEU A 1 89 ? 7.778 -1.664 -8.338 1.00 96.50 89 LEU A CA 1
ATOM 699 C C . LEU A 1 89 ? 8.080 -2.643 -7.205 1.00 96.50 89 LEU A C 1
ATOM 701 O O . LEU A 1 89 ? 8.859 -2.317 -6.314 1.00 96.50 89 LEU A O 1
ATOM 705 N N . VAL A 1 90 ? 7.519 -3.856 -7.239 1.00 95.50 90 VAL A N 1
ATOM 706 C CA . VAL A 1 90 ? 7.747 -4.826 -6.155 1.00 95.50 90 VAL A CA 1
ATOM 707 C C . VAL A 1 90 ? 9.190 -5.334 -6.125 1.00 95.50 90 VAL A C 1
ATOM 709 O O . VAL A 1 90 ? 9.741 -5.526 -5.045 1.00 95.50 90 VAL A O 1
ATOM 712 N N . LYS A 1 91 ? 9.834 -5.490 -7.289 1.00 95.56 91 LYS A N 1
ATOM 713 C CA . LYS A 1 91 ? 11.251 -5.874 -7.368 1.00 95.56 91 LYS A CA 1
ATOM 714 C C . LYS A 1 91 ? 12.151 -4.838 -6.708 1.00 95.56 91 LYS A C 1
ATOM 716 O O . LYS A 1 91 ? 12.968 -5.201 -5.875 1.00 95.56 91 LYS A O 1
ATOM 721 N N . ASP A 1 92 ? 11.975 -3.563 -7.047 1.00 96.12 92 ASP A N 1
ATOM 722 C CA . ASP A 1 92 ? 12.776 -2.493 -6.454 1.00 96.12 92 ASP A CA 1
ATOM 723 C C . ASP A 1 92 ? 12.450 -2.294 -4.973 1.00 96.12 92 ASP A C 1
ATOM 725 O O . ASP A 1 92 ? 13.357 -2.057 -4.184 1.00 96.12 92 ASP A O 1
ATOM 729 N N . LEU A 1 93 ? 11.178 -2.406 -4.574 1.00 95.19 93 LEU A N 1
ATOM 730 C CA . LEU A 1 93 ? 10.772 -2.296 -3.170 1.00 95.19 93 LEU A CA 1
ATOM 731 C C . LEU A 1 93 ? 11.487 -3.328 -2.285 1.00 95.19 93 LEU A C 1
ATOM 733 O O . LEU A 1 93 ? 11.783 -3.048 -1.123 1.00 95.19 93 LEU A O 1
ATOM 737 N N . MET A 1 94 ? 11.755 -4.509 -2.839 1.00 94.50 94 MET A N 1
ATOM 738 C CA . MET A 1 94 ? 12.421 -5.613 -2.151 1.00 94.50 94 MET A CA 1
ATOM 739 C C . MET A 1 94 ? 13.922 -5.690 -2.431 1.00 9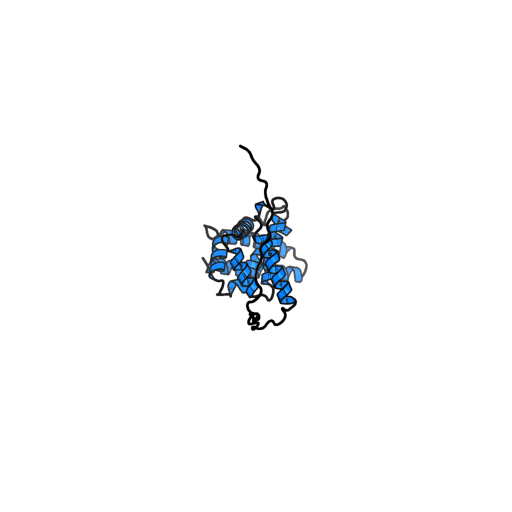4.50 94 MET A C 1
ATOM 741 O O . MET A 1 94 ? 14.603 -6.533 -1.856 1.00 94.50 94 MET A O 1
ATOM 745 N N . ASP A 1 95 ? 14.459 -4.801 -3.266 1.00 92.50 95 ASP A N 1
ATOM 746 C CA . ASP A 1 95 ? 15.893 -4.717 -3.513 1.00 92.50 95 ASP A CA 1
ATOM 747 C C . ASP A 1 95 ? 16.623 -4.363 -2.206 1.00 92.50 95 ASP A C 1
ATOM 749 O O . ASP A 1 95 ? 16.288 -3.380 -1.535 1.00 92.50 95 ASP A O 1
ATOM 753 N N . GLU A 1 96 ? 17.627 -5.164 -1.842 1.00 84.06 96 GLU A N 1
ATOM 754 C CA . GLU A 1 96 ? 18.402 -5.019 -0.602 1.00 84.06 96 GLU A CA 1
ATOM 755 C C . GLU A 1 96 ? 19.153 -3.684 -0.503 1.00 84.06 96 GLU A C 1
ATOM 757 O O . GLU A 1 96 ? 19.451 -3.214 0.596 1.00 84.06 96 GLU A O 1
ATOM 762 N N . THR A 1 97 ? 19.457 -3.057 -1.640 1.00 83.81 97 THR A N 1
ATOM 763 C CA . THR A 1 97 ? 20.139 -1.757 -1.713 1.00 83.81 97 THR A CA 1
ATOM 764 C C . THR A 1 97 ? 19.182 -0.575 -1.553 1.00 83.81 97 THR A C 1
ATOM 766 O O . THR A 1 97 ? 19.617 0.573 -1.415 1.00 83.81 97 THR A O 1
ATOM 769 N N . SER A 1 98 ? 17.874 -0.836 -1.571 1.00 83.94 98 SER A N 1
ATOM 770 C CA . SER A 1 98 ? 16.827 0.173 -1.467 1.00 83.94 98 SER A CA 1
ATOM 771 C C . SER A 1 98 ? 16.423 0.460 -0.015 1.00 83.94 98 SER A C 1
ATOM 773 O O . SER A 1 98 ? 16.667 -0.325 0.902 1.00 83.94 98 SER A O 1
ATOM 775 N N . SER A 1 99 ? 15.721 1.578 0.210 1.00 88.00 99 SER A N 1
ATOM 776 C CA . SER A 1 99 ? 15.115 1.870 1.520 1.00 88.00 99 SER A CA 1
ATOM 777 C C . SER A 1 99 ? 13.757 1.175 1.719 1.00 88.00 99 SER A C 1
ATOM 779 O O . SER A 1 99 ? 13.060 1.472 2.689 1.00 88.00 99 SER A O 1
ATOM 781 N N . GLY A 1 100 ? 13.336 0.261 0.836 1.00 92.25 100 GLY A N 1
ATOM 782 C CA . GLY A 1 100 ? 11.974 -0.289 0.832 1.00 92.25 100 GLY A CA 1
ATOM 783 C C . GLY A 1 100 ? 11.584 -0.989 2.133 1.00 92.25 100 GLY A C 1
ATOM 784 O O . GLY A 1 100 ? 10.520 -0.723 2.695 1.00 92.25 100 GLY A O 1
ATOM 785 N N . ARG A 1 101 ? 12.506 -1.770 2.710 1.00 91.31 101 ARG A N 1
ATOM 786 C CA . ARG A 1 101 ? 12.329 -2.392 4.035 1.00 91.31 101 ARG A CA 1
ATOM 787 C C . ARG A 1 101 ? 12.072 -1.364 5.140 1.00 91.31 101 ARG A C 1
ATOM 789 O O . ARG A 1 101 ? 11.286 -1.623 6.049 1.00 91.31 101 ARG A O 1
ATOM 796 N N . GLN A 1 102 ? 12.704 -0.191 5.063 1.00 90.31 102 GLN A N 1
ATOM 797 C CA . GLN A 1 102 ? 12.480 0.898 6.015 1.00 90.31 102 GLN A CA 1
ATOM 798 C C . GLN A 1 102 ? 11.058 1.452 5.883 1.00 90.31 102 GLN A C 1
ATOM 800 O O . GLN A 1 102 ? 10.371 1.565 6.894 1.00 90.31 102 GLN A O 1
ATOM 805 N N . TYR A 1 103 ? 10.591 1.725 4.659 1.00 93.31 103 TYR A N 1
ATOM 806 C CA . TYR A 1 103 ? 9.215 2.176 4.411 1.00 93.31 103 TYR A CA 1
ATOM 807 C C . TYR A 1 103 ? 8.183 1.173 4.948 1.00 93.31 103 TYR A C 1
ATOM 809 O O . TYR A 1 103 ? 7.245 1.572 5.641 1.00 93.31 103 TYR A O 1
ATOM 817 N N . ILE A 1 104 ? 8.379 -0.128 4.703 1.00 94.19 104 ILE A N 1
ATOM 818 C CA . ILE A 1 104 ? 7.505 -1.199 5.212 1.00 94.19 104 ILE A CA 1
ATOM 819 C C . ILE A 1 104 ? 7.485 -1.191 6.746 1.00 94.19 104 ILE A C 1
ATOM 821 O O . ILE A 1 104 ? 6.423 -1.041 7.352 1.00 94.19 104 ILE A O 1
ATOM 825 N N . ASN A 1 105 ? 8.656 -1.262 7.384 1.00 91.38 105 ASN A N 1
ATOM 826 C CA . ASN A 1 105 ? 8.764 -1.319 8.843 1.00 91.38 105 ASN A CA 1
ATOM 827 C C . ASN A 1 105 ? 8.190 -0.072 9.526 1.00 91.38 105 ASN A C 1
ATOM 829 O O . ASN A 1 105 ? 7.489 -0.191 10.530 1.00 91.38 105 ASN A O 1
ATOM 833 N N . THR A 1 106 ? 8.434 1.124 8.981 1.00 91.56 106 THR A N 1
ATOM 834 C CA . THR A 1 106 ? 7.849 2.359 9.520 1.00 91.56 106 THR A CA 1
ATOM 835 C C . THR A 1 106 ? 6.328 2.368 9.392 1.00 91.56 106 THR A C 1
ATOM 837 O O . THR A 1 106 ? 5.645 2.837 10.298 1.00 91.56 106 THR A O 1
ATOM 840 N N . THR A 1 107 ? 5.784 1.815 8.308 1.00 93.81 107 THR A N 1
ATOM 841 C CA . THR A 1 107 ? 4.330 1.735 8.098 1.00 93.81 107 THR A CA 1
ATOM 842 C C . THR A 1 107 ? 3.667 0.768 9.063 1.00 93.81 107 THR A C 1
ATOM 844 O O . THR A 1 107 ? 2.609 1.061 9.604 1.00 93.81 107 THR A O 1
ATOM 847 N N . ILE A 1 108 ? 4.301 -0.366 9.339 1.00 93.12 108 ILE A N 1
ATOM 848 C CA . ILE A 1 108 ? 3.780 -1.355 10.290 1.00 93.12 108 ILE A CA 1
ATOM 849 C C . ILE A 1 108 ? 3.854 -0.847 11.726 1.00 93.12 108 ILE A C 1
ATOM 851 O O . ILE A 1 108 ? 2.956 -1.109 12.522 1.00 93.12 108 ILE A O 1
ATOM 855 N N . ALA A 1 109 ? 4.888 -0.070 12.048 1.00 90.00 109 ALA A N 1
ATOM 856 C CA . ALA A 1 109 ? 5.012 0.602 13.336 1.00 90.00 109 ALA A CA 1
ATOM 857 C C . ALA A 1 109 ? 4.067 1.814 13.491 1.00 90.00 109 ALA A C 1
ATOM 859 O O . ALA A 1 109 ? 4.061 2.449 14.547 1.00 90.00 109 ALA A O 1
ATOM 860 N N . LEU A 1 110 ? 3.281 2.161 12.464 1.00 88.06 110 LEU A N 1
ATOM 861 C CA . LEU A 1 110 ? 2.389 3.314 12.488 1.00 88.06 110 LEU A CA 1
ATOM 862 C C . LEU A 1 110 ? 1.267 3.131 13.516 1.00 88.06 110 LEU A C 1
ATOM 864 O O . LEU A 1 110 ? 0.435 2.227 13.416 1.00 88.06 110 LEU A O 1
ATOM 868 N N . ASP A 1 111 ? 1.167 4.061 14.464 1.00 84.56 111 ASP A N 1
ATOM 869 C CA . ASP A 1 111 ? 0.010 4.127 15.354 1.00 84.56 111 ASP A CA 1
ATOM 870 C C . ASP A 1 111 ? -1.161 4.865 14.688 1.00 84.56 111 ASP A C 1
ATOM 872 O O . ASP A 1 111 ? -1.341 6.075 14.830 1.00 84.56 111 ASP A O 1
ATOM 876 N N . VAL A 1 112 ? -1.992 4.117 13.962 1.00 76.62 112 VAL A N 1
ATOM 877 C CA . VAL A 1 112 ? -3.203 4.628 13.287 1.00 76.62 112 VAL A CA 1
ATOM 878 C C . VAL A 1 112 ? -4.244 5.188 14.275 1.00 76.62 112 VAL A C 1
ATOM 880 O O . VAL A 1 112 ? -5.135 5.951 13.888 1.00 76.62 112 VAL A O 1
ATOM 883 N N . MET A 1 113 ? -4.149 4.836 15.561 1.00 73.44 113 MET A N 1
ATOM 884 C CA . MET A 1 113 ? -5.091 5.269 16.595 1.00 73.44 113 MET A CA 1
ATOM 885 C C . MET A 1 113 ? -4.666 6.557 17.302 1.00 73.44 113 MET A C 1
ATOM 887 O O . MET A 1 113 ? -5.491 7.150 18.006 1.00 73.44 113 MET A O 1
ATOM 891 N N . ALA A 1 114 ? -3.428 7.012 17.109 1.00 79.25 114 ALA A N 1
ATOM 892 C CA . ALA A 1 114 ? -2.936 8.224 17.741 1.00 79.25 114 ALA A CA 1
ATOM 893 C C . ALA A 1 114 ? -3.704 9.478 17.273 1.00 79.25 114 ALA A C 1
ATOM 895 O O . ALA A 1 114 ? -4.247 9.558 16.166 1.00 79.25 114 ALA A O 1
ATOM 896 N N . LYS A 1 115 ? -3.830 10.442 18.194 1.00 72.88 115 LYS A N 1
ATOM 897 C CA . LYS A 1 115 ? -4.766 11.575 18.077 1.00 72.88 115 LYS A CA 1
ATOM 898 C C . LYS A 1 115 ? -4.258 12.697 17.171 1.00 72.88 115 LYS A C 1
ATOM 900 O O . LYS A 1 115 ? -5.068 13.454 16.647 1.00 72.88 115 LYS A O 1
ATOM 905 N N . ASP A 1 116 ? -2.949 12.807 17.004 1.00 74.38 116 ASP A N 1
ATOM 906 C CA . ASP A 1 116 ? -2.283 13.741 16.101 1.00 74.38 116 ASP A CA 1
ATOM 907 C C . ASP A 1 116 ? -2.335 13.232 14.649 1.00 74.38 116 ASP A C 1
ATOM 909 O O . ASP A 1 116 ? -2.198 12.041 14.383 1.00 74.38 116 ASP A O 1
ATOM 913 N N . SER A 1 117 ? -2.597 14.122 13.691 1.00 78.81 117 SER A N 1
ATOM 914 C CA . SER A 1 117 ? -2.659 13.804 12.249 1.00 78.81 117 SER A CA 1
ATOM 915 C C . SER A 1 117 ? -3.434 12.516 11.869 1.00 78.81 117 SER A C 1
ATOM 917 O O . SER A 1 117 ? -2.948 11.715 11.063 1.00 78.81 117 SER A O 1
ATOM 919 N N . PRO A 1 118 ? -4.648 12.275 12.410 1.00 80.44 118 PRO A N 1
ATOM 920 C CA . PRO A 1 118 ? -5.348 10.997 12.252 1.00 80.44 118 PRO A CA 1
ATOM 921 C C . PRO A 1 118 ? -5.774 10.711 10.805 1.00 80.44 118 PRO A C 1
ATOM 923 O O . PRO A 1 118 ? -5.910 9.547 10.429 1.00 80.44 118 PRO A O 1
ATOM 926 N N . SER A 1 119 ? -5.993 11.750 9.992 1.00 85.56 119 SER A N 1
ATOM 927 C CA . SER A 1 119 ? -6.307 11.621 8.565 1.00 85.56 119 SER A CA 1
ATOM 928 C C . SER A 1 119 ? -5.105 11.120 7.769 1.00 85.56 119 SER A C 1
ATOM 930 O O . SER A 1 119 ? -5.238 10.137 7.048 1.00 85.56 119 SER A O 1
ATOM 932 N N . THR A 1 120 ? -3.925 11.717 7.958 1.00 90.06 120 THR A N 1
ATOM 933 C CA . THR A 1 120 ? -2.685 11.300 7.283 1.00 90.06 120 THR A CA 1
ATOM 934 C C . THR A 1 120 ? -2.312 9.869 7.645 1.00 90.06 120 THR A C 1
ATOM 936 O O . THR A 1 120 ? -2.009 9.073 6.767 1.00 90.06 120 THR A O 1
ATOM 939 N N . ARG A 1 121 ? -2.399 9.486 8.926 1.00 91.00 121 ARG A N 1
ATOM 940 C CA . ARG A 1 121 ? -2.090 8.106 9.337 1.00 91.00 121 ARG A CA 1
ATOM 941 C C . ARG A 1 121 ? -3.058 7.082 8.752 1.00 91.00 121 ARG A C 1
ATOM 943 O O . ARG A 1 121 ? -2.634 6.000 8.355 1.00 91.00 121 ARG A O 1
ATOM 950 N N . ARG A 1 122 ? -4.349 7.423 8.669 1.00 90.94 122 ARG A N 1
ATOM 951 C CA . ARG A 1 122 ? -5.328 6.585 7.967 1.00 90.94 122 ARG A CA 1
ATOM 952 C C . ARG A 1 122 ? -4.988 6.480 6.479 1.00 90.94 122 ARG A C 1
ATOM 954 O O . ARG A 1 122 ? -5.040 5.373 5.965 1.00 90.94 122 ARG A O 1
ATOM 961 N N . SER A 1 123 ? -4.656 7.593 5.826 1.00 94.25 123 SER A N 1
ATOM 962 C CA . SER A 1 123 ? -4.288 7.637 4.403 1.00 94.25 123 SER A CA 1
ATOM 963 C C . SER A 1 123 ? -3.088 6.740 4.102 1.00 94.25 123 SER A C 1
ATOM 965 O O . SER A 1 123 ? -3.171 5.877 3.234 1.00 94.25 123 SER A O 1
ATOM 967 N N . ILE A 1 124 ? -2.028 6.831 4.912 1.00 95.56 124 ILE A N 1
ATOM 968 C CA . ILE A 1 124 ? -0.851 5.957 4.809 1.00 95.56 124 ILE A CA 1
ATOM 969 C C . ILE A 1 124 ? -1.257 4.483 4.882 1.00 95.56 124 ILE A C 1
ATOM 971 O O . ILE A 1 124 ? -0.859 3.689 4.032 1.00 95.56 124 ILE A O 1
ATOM 975 N N . ALA A 1 125 ? -2.047 4.113 5.896 1.00 95.81 125 ALA A N 1
ATOM 976 C CA . ALA A 1 125 ? -2.490 2.736 6.073 1.00 95.81 125 ALA A CA 1
ATOM 977 C C . ALA A 1 125 ? -3.388 2.267 4.916 1.00 95.81 125 ALA A C 1
ATOM 979 O O . ALA A 1 125 ? -3.235 1.139 4.460 1.00 95.81 125 ALA A O 1
ATOM 980 N N . ASP A 1 126 ? -4.280 3.124 4.413 1.00 96.06 126 ASP A N 1
ATOM 981 C CA . ASP A 1 126 ? -5.144 2.812 3.271 1.00 96.06 126 ASP A CA 1
ATOM 982 C C . ASP A 1 126 ? -4.328 2.559 2.001 1.00 96.06 126 ASP A C 1
ATOM 984 O O . ASP A 1 126 ? -4.480 1.509 1.381 1.00 96.06 126 ASP A O 1
ATOM 988 N N . ASN A 1 127 ? -3.395 3.456 1.673 1.00 97.75 127 ASN A N 1
ATOM 989 C CA . ASN A 1 127 ? -2.521 3.330 0.508 1.00 97.75 127 ASN A CA 1
ATOM 990 C C . ASN A 1 127 ? -1.607 2.101 0.603 1.00 97.75 127 ASN A C 1
ATOM 992 O O . ASN A 1 127 ? -1.445 1.373 -0.376 1.00 97.75 127 ASN A O 1
ATOM 996 N N . PHE A 1 128 ? -1.058 1.819 1.788 1.00 97.75 128 PHE A N 1
ATOM 997 C CA . PHE A 1 128 ? -0.280 0.605 2.031 1.00 97.75 128 PHE A CA 1
ATOM 998 C C . PHE A 1 128 ? -1.124 -0.657 1.822 1.00 97.75 128 PHE A C 1
ATOM 1000 O O . PHE A 1 128 ? -0.730 -1.544 1.070 1.00 97.75 128 PHE A O 1
ATOM 1007 N N . ILE A 1 129 ? -2.306 -0.736 2.441 1.00 97.56 129 ILE A N 1
ATOM 1008 C CA . ILE A 1 129 ? -3.203 -1.894 2.311 1.00 97.56 129 ILE A CA 1
ATOM 1009 C C . ILE A 1 129 ? -3.654 -2.067 0.859 1.00 97.56 129 ILE A C 1
ATOM 1011 O O . ILE A 1 129 ? -3.668 -3.188 0.356 1.00 97.56 129 ILE A O 1
ATOM 1015 N N . LYS A 1 130 ? -3.979 -0.967 0.173 1.00 97.31 130 LYS A N 1
ATOM 1016 C CA . LYS A 1 130 ? -4.338 -0.950 -1.247 1.00 97.31 130 LYS A CA 1
ATOM 1017 C C . LYS A 1 130 ? -3.216 -1.517 -2.112 1.00 97.31 130 LYS A C 1
ATOM 1019 O O . LYS A 1 130 ? -3.491 -2.406 -2.909 1.00 97.31 130 LYS A O 1
ATOM 1024 N N . ALA A 1 131 ? -1.976 -1.066 -1.918 1.00 97.25 131 ALA A N 1
ATOM 1025 C CA . ALA A 1 131 ? -0.829 -1.572 -2.665 1.00 97.25 131 ALA A CA 1
ATOM 1026 C C . ALA A 1 131 ? -0.581 -3.064 -2.391 1.00 97.25 131 ALA A C 1
ATOM 1028 O O . ALA A 1 131 ? -0.452 -3.858 -3.317 1.00 97.25 131 ALA A O 1
ATOM 1029 N N . MET A 1 132 ? -0.574 -3.470 -1.120 1.00 95.75 132 MET A N 1
ATOM 1030 C CA . MET A 1 132 ? -0.267 -4.847 -0.713 1.00 95.75 132 MET A CA 1
ATOM 1031 C C . MET A 1 132 ? -1.335 -5.855 -1.159 1.00 95.75 132 MET A C 1
ATOM 1033 O O . MET A 1 132 ? -1.004 -6.998 -1.467 1.00 95.75 132 MET A O 1
ATOM 1037 N N . ALA A 1 133 ? -2.604 -5.439 -1.199 1.00 96.50 133 ALA A N 1
ATOM 1038 C CA . ALA A 1 133 ? -3.733 -6.257 -1.640 1.00 96.50 133 ALA A CA 1
ATOM 1039 C C . ALA A 1 133 ? -3.988 -6.183 -3.156 1.00 96.50 133 ALA A C 1
ATOM 1041 O O . ALA A 1 133 ? -5.005 -6.697 -3.625 1.00 96.50 133 ALA A O 1
ATOM 1042 N N . HIS A 1 134 ? -3.126 -5.506 -3.919 1.00 96.56 134 HIS A N 1
ATOM 1043 C CA . HIS A 1 134 ? -3.401 -5.240 -5.322 1.00 96.56 134 HIS A CA 1
ATOM 1044 C C . HIS A 1 134 ? -3.301 -6.522 -6.178 1.00 96.56 134 HIS A C 1
ATOM 1046 O O . HIS A 1 134 ? -2.271 -7.202 -6.118 1.00 96.56 134 HIS A O 1
ATOM 1052 N N . PRO A 1 135 ? -4.298 -6.844 -7.030 1.00 94.19 135 PRO A N 1
ATOM 1053 C CA . PRO A 1 135 ? -4.310 -8.080 -7.824 1.00 94.19 135 PRO A CA 1
ATOM 1054 C C . PRO A 1 135 ? -3.058 -8.289 -8.683 1.00 94.19 135 PRO A C 1
ATOM 1056 O O . PRO A 1 135 ? -2.558 -9.403 -8.798 1.00 94.19 135 PRO A O 1
ATOM 1059 N N . SER A 1 136 ? -2.474 -7.212 -9.221 1.00 92.94 136 SER A N 1
ATOM 1060 C CA . SER A 1 136 ? -1.245 -7.306 -10.024 1.00 92.94 136 SER A CA 1
ATOM 1061 C C . SER A 1 136 ? -0.020 -7.811 -9.253 1.00 92.94 136 SER A C 1
ATOM 1063 O O . SER A 1 136 ? 0.926 -8.282 -9.882 1.00 92.94 136 SER A O 1
ATOM 1065 N N . LEU A 1 137 ? -0.029 -7.743 -7.917 1.00 91.94 137 LEU A N 1
ATOM 1066 C CA . LEU A 1 137 ? 0.982 -8.372 -7.069 1.00 91.94 137 LEU A CA 1
ATOM 1067 C C . LEU A 1 137 ? 0.584 -9.800 -6.687 1.00 91.94 137 LEU A C 1
ATOM 1069 O O . LEU A 1 137 ? 1.438 -10.682 -6.632 1.00 91.94 137 LEU A O 1
ATOM 1073 N N . LEU A 1 138 ? -0.701 -10.035 -6.417 1.00 92.00 138 LEU A N 1
ATOM 1074 C CA . LEU A 1 138 ? -1.183 -11.311 -5.883 1.00 92.00 138 LEU A CA 1
ATOM 1075 C C . LEU A 1 138 ? -1.265 -12.412 -6.944 1.00 92.00 138 LEU A C 1
ATOM 1077 O O . LEU A 1 138 ? -0.882 -13.549 -6.667 1.00 92.00 138 LEU A O 1
ATOM 1081 N N . ASP A 1 139 ? -1.686 -12.060 -8.159 1.00 89.19 139 ASP A N 1
ATOM 1082 C CA . ASP A 1 139 ? -1.936 -13.003 -9.256 1.00 89.19 139 ASP A CA 1
ATOM 1083 C C . ASP A 1 139 ? -0.710 -13.195 -10.168 1.00 89.19 139 ASP A C 1
ATOM 1085 O O . ASP A 1 139 ? -0.702 -14.033 -11.073 1.00 89.19 139 ASP A O 1
ATOM 1089 N N . CYS A 1 140 ? 0.353 -12.415 -9.953 1.00 86.12 140 CYS A N 1
ATOM 1090 C CA . CYS A 1 140 ? 1.516 -12.387 -10.830 1.00 86.12 140 CYS A CA 1
ATOM 1091 C C . CYS A 1 140 ? 2.625 -13.339 -10.358 1.00 86.12 140 CYS A C 1
ATOM 1093 O O . CYS A 1 140 ? 3.406 -13.040 -9.452 1.00 86.12 140 CYS A O 1
ATOM 1095 N N . LEU A 1 141 ? 2.745 -14.488 -11.030 1.00 81.56 141 LEU A N 1
ATOM 1096 C CA . LEU A 1 141 ? 3.751 -15.507 -10.704 1.00 81.56 141 LEU A CA 1
ATOM 1097 C C . LEU A 1 141 ? 5.200 -15.014 -10.868 1.00 81.56 141 LEU A C 1
ATOM 1099 O O . LEU A 1 141 ? 6.073 -15.453 -10.121 1.00 81.56 141 LEU A O 1
ATOM 1103 N N . SER A 1 142 ? 5.474 -14.091 -11.800 1.00 87.12 142 SER A N 1
ATOM 1104 C CA . SER A 1 142 ? 6.840 -13.612 -12.090 1.00 87.12 142 SER A CA 1
ATOM 1105 C C . SER A 1 142 ? 7.474 -12.820 -10.943 1.00 87.12 142 SER A C 1
ATOM 1107 O O . SER A 1 142 ? 8.694 -12.646 -10.914 1.00 87.12 142 SER A O 1
ATOM 1109 N N . VAL A 1 143 ? 6.661 -12.350 -9.994 1.00 90.00 143 VAL A N 1
ATOM 1110 C CA . VAL A 1 143 ? 7.109 -11.619 -8.803 1.00 90.00 143 VAL A CA 1
ATOM 1111 C C . VAL A 1 143 ? 6.794 -12.348 -7.502 1.00 90.00 143 VAL A C 1
ATOM 1113 O O . VAL A 1 143 ? 7.022 -11.798 -6.427 1.00 90.00 143 VAL A O 1
ATOM 1116 N N . GLY A 1 144 ? 6.338 -13.603 -7.574 1.00 89.81 144 GLY A N 1
ATOM 1117 C CA . GLY A 1 144 ? 5.875 -14.369 -6.415 1.00 89.81 144 GLY A CA 1
ATOM 1118 C C . GLY A 1 144 ? 6.887 -14.445 -5.268 1.00 89.81 144 GLY A C 1
ATOM 1119 O O . GLY A 1 144 ? 6.491 -14.315 -4.113 1.00 89.81 144 GLY A O 1
ATOM 1120 N N . THR A 1 145 ? 8.184 -14.577 -5.570 1.00 91.88 145 THR A N 1
ATOM 1121 C CA . THR A 1 145 ? 9.256 -14.582 -4.559 1.00 91.88 145 THR A CA 1
ATOM 1122 C C . THR A 1 145 ? 9.396 -13.229 -3.861 1.00 91.88 145 THR A C 1
ATOM 1124 O O . THR A 1 145 ? 9.417 -13.186 -2.635 1.00 91.88 145 THR A O 1
ATOM 1127 N N . TYR A 1 146 ? 9.419 -12.127 -4.620 1.00 94.31 146 TYR A N 1
ATOM 1128 C CA . TYR A 1 146 ? 9.492 -10.771 -4.063 1.00 94.31 146 TYR A CA 1
ATOM 1129 C C . TYR A 1 146 ? 8.253 -10.452 -3.222 1.00 94.31 146 TYR A C 1
ATOM 1131 O O . TYR A 1 146 ? 8.361 -9.874 -2.147 1.00 94.31 146 TYR A O 1
ATOM 1139 N N . VAL A 1 147 ? 7.073 -10.892 -3.666 1.00 93.19 147 VAL A N 1
ATOM 1140 C CA . VAL A 1 147 ? 5.833 -10.768 -2.892 1.00 93.19 147 VAL A CA 1
ATOM 1141 C C . VAL A 1 147 ? 5.905 -11.627 -1.625 1.00 93.19 147 VAL A C 1
ATOM 1143 O O . VAL A 1 147 ? 5.552 -11.161 -0.551 1.00 93.19 147 VAL A O 1
ATOM 1146 N N . GLY A 1 148 ? 6.411 -12.859 -1.693 1.00 92.50 148 GLY A N 1
ATOM 1147 C CA . GLY A 1 148 ? 6.627 -13.690 -0.504 1.00 92.50 148 GLY A CA 1
ATOM 1148 C C . GLY A 1 148 ? 7.526 -13.006 0.530 1.00 92.50 148 GLY A C 1
ATOM 1149 O O . GLY A 1 148 ? 7.183 -12.943 1.709 1.00 92.50 148 GLY A O 1
ATOM 1150 N N . GLU A 1 149 ? 8.633 -12.421 0.080 1.00 93.06 149 GLU A N 1
ATOM 1151 C CA . GLU A 1 149 ? 9.557 -11.673 0.932 1.00 93.06 149 GLU A CA 1
ATOM 1152 C C . GLU A 1 149 ? 8.915 -10.403 1.513 1.00 93.06 149 GLU A C 1
ATOM 1154 O O . GLU A 1 149 ? 9.023 -10.150 2.713 1.00 93.06 149 GLU A O 1
ATOM 1159 N N . LEU A 1 150 ? 8.175 -9.644 0.701 1.00 93.94 150 LEU A N 1
ATOM 1160 C CA . LEU A 1 150 ? 7.411 -8.471 1.132 1.00 93.94 150 LEU A CA 1
ATOM 1161 C C . LEU A 1 150 ? 6.464 -8.815 2.289 1.00 93.94 150 LEU A C 1
ATOM 1163 O O . LEU A 1 150 ? 6.450 -8.135 3.316 1.00 93.94 150 LEU A O 1
ATOM 1167 N N . TYR A 1 151 ? 5.710 -9.903 2.148 1.00 93.62 151 TYR A N 1
ATOM 1168 C CA . TYR A 1 151 ? 4.783 -10.383 3.171 1.00 93.62 151 TYR A CA 1
ATOM 1169 C C . TYR A 1 151 ? 5.503 -10.916 4.412 1.00 93.62 151 TYR A C 1
ATOM 1171 O O . TYR A 1 151 ? 5.036 -10.693 5.532 1.00 93.62 151 TYR A O 1
ATOM 1179 N N . HIS A 1 152 ? 6.655 -11.567 4.244 1.00 92.31 152 HIS A N 1
ATOM 1180 C CA . HIS A 1 152 ? 7.487 -12.019 5.356 1.00 92.31 152 HIS A CA 1
ATOM 1181 C C . HIS A 1 152 ? 7.981 -10.839 6.203 1.00 92.31 152 HIS A C 1
ATOM 1183 O O . HIS A 1 152 ? 7.777 -10.820 7.419 1.00 92.31 152 HIS A O 1
ATOM 1189 N N . ILE A 1 153 ? 8.552 -9.814 5.562 1.00 92.25 153 ILE A N 1
ATOM 1190 C CA . ILE A 1 153 ? 8.989 -8.588 6.244 1.00 92.25 153 ILE A CA 1
ATOM 1191 C C . ILE A 1 153 ? 7.797 -7.911 6.909 1.00 92.25 153 ILE A C 1
ATOM 1193 O O . ILE A 1 153 ? 7.882 -7.537 8.079 1.00 92.25 153 ILE A O 1
ATOM 1197 N N . ALA A 1 154 ? 6.669 -7.805 6.199 1.00 92.56 154 ALA A N 1
ATOM 1198 C CA . ALA A 1 154 ? 5.504 -7.118 6.727 1.00 92.56 154 ALA A CA 1
ATOM 1199 C C . ALA A 1 154 ? 4.896 -7.811 7.957 1.00 92.56 154 ALA A C 1
ATOM 1201 O O . ALA A 1 154 ? 4.397 -7.172 8.886 1.00 92.56 154 ALA A O 1
ATOM 1202 N N . SER A 1 155 ? 4.965 -9.136 8.000 1.00 90.50 155 SER A N 1
ATOM 1203 C CA . SER A 1 155 ? 4.475 -9.914 9.136 1.00 90.50 155 SER A CA 1
ATOM 1204 C C . SER A 1 155 ? 5.409 -9.809 10.352 1.00 90.50 155 SER A C 1
ATOM 1206 O O . SER A 1 155 ? 4.965 -9.993 11.491 1.00 90.50 155 SER A O 1
ATOM 1208 N N . GLY A 1 156 ? 6.680 -9.458 10.138 1.00 87.31 156 GLY A N 1
ATOM 1209 C CA . GLY A 1 156 ? 7.708 -9.376 11.173 1.00 87.31 156 GLY A CA 1
ATOM 1210 C C . GLY A 1 156 ? 8.040 -10.737 11.796 1.00 87.31 156 GLY A C 1
ATOM 1211 O O . GLY A 1 156 ? 7.448 -11.761 11.460 1.00 87.31 156 GLY A O 1
ATOM 1212 N N . ALA A 1 157 ? 8.966 -10.753 12.760 1.00 80.94 157 ALA A N 1
ATOM 1213 C CA . ALA A 1 157 ? 9.498 -11.993 13.344 1.00 80.94 157 ALA A CA 1
ATOM 1214 C C . ALA A 1 157 ? 8.426 -12.926 13.946 1.00 80.94 157 ALA A C 1
ATOM 1216 O O . ALA A 1 157 ? 8.548 -14.144 13.866 1.00 80.94 157 ALA A O 1
ATOM 1217 N N . ASN A 1 158 ? 7.353 -12.361 14.511 1.00 79.44 158 ASN A N 1
ATOM 1218 C CA . ASN A 1 158 ? 6.263 -13.132 15.123 1.00 79.44 158 ASN A CA 1
ATOM 1219 C C . ASN A 1 158 ? 5.109 -13.433 14.149 1.00 79.44 158 ASN A C 1
ATOM 1221 O O . ASN A 1 158 ? 4.126 -14.076 14.526 1.00 79.44 158 ASN A O 1
ATOM 1225 N N . GLY A 1 159 ? 5.193 -12.952 12.907 1.00 81.06 159 GLY A N 1
ATOM 1226 C CA . GLY A 1 159 ? 4.165 -13.147 11.889 1.00 81.06 159 GLY A CA 1
ATOM 1227 C C . GLY A 1 159 ? 2.871 -12.349 12.114 1.00 81.06 159 GLY A C 1
ATOM 1228 O O . GLY A 1 159 ? 1.846 -12.688 11.534 1.00 81.06 159 GLY A O 1
ATOM 1229 N N . ALA A 1 160 ? 2.877 -11.348 13.000 1.00 88.75 160 ALA A N 1
ATOM 1230 C CA . ALA A 1 160 ? 1.670 -10.664 13.474 1.00 88.75 160 ALA A CA 1
ATOM 1231 C C . ALA A 1 160 ? 1.687 -9.136 13.297 1.00 88.75 160 ALA A C 1
ATOM 1233 O O . ALA A 1 160 ? 0.680 -8.485 13.568 1.00 88.75 160 ALA A O 1
ATOM 1234 N N . ALA A 1 161 ? 2.798 -8.548 12.851 1.00 91.19 161 ALA A N 1
ATOM 1235 C CA . ALA A 1 161 ? 2.971 -7.097 12.873 1.00 91.19 161 ALA A CA 1
ATOM 1236 C C . ALA A 1 161 ? 2.002 -6.382 11.909 1.00 91.19 161 ALA A C 1
ATOM 1238 O O . ALA A 1 161 ? 1.252 -5.500 12.327 1.00 91.19 161 ALA A O 1
ATOM 1239 N N . ALA A 1 162 ? 1.918 -6.829 10.650 1.00 93.12 162 ALA A N 1
ATOM 1240 C CA . ALA A 1 162 ? 0.914 -6.333 9.707 1.00 93.12 162 ALA A CA 1
ATOM 1241 C C . ALA A 1 162 ? -0.532 -6.588 10.175 1.00 93.12 162 ALA A C 1
ATOM 1243 O O . ALA A 1 162 ? -1.397 -5.741 9.962 1.00 93.12 162 ALA A O 1
ATOM 1244 N N . LEU A 1 163 ? -0.807 -7.715 10.844 1.00 94.50 163 LEU A N 1
ATOM 1245 C CA . LEU A 1 163 ? -2.150 -8.023 11.351 1.00 94.50 163 LEU A CA 1
ATOM 1246 C C . LEU A 1 163 ? -2.600 -7.023 12.427 1.00 94.50 163 LEU A C 1
ATOM 1248 O O . LEU A 1 163 ? -3.761 -6.618 12.424 1.00 94.50 163 LEU A O 1
ATOM 1252 N N . ASP A 1 164 ? -1.696 -6.581 13.304 1.00 94.19 164 ASP A N 1
ATOM 1253 C CA . ASP A 1 164 ? -1.994 -5.553 14.310 1.00 94.19 164 ASP A CA 1
ATOM 1254 C C . ASP A 1 164 ? -2.301 -4.187 13.667 1.00 94.19 164 ASP A C 1
ATOM 1256 O O . ASP A 1 164 ? -3.297 -3.544 14.017 1.00 94.19 164 ASP A O 1
ATOM 1260 N N . LEU A 1 165 ? -1.513 -3.773 12.663 1.00 94.69 165 LEU A N 1
ATOM 1261 C CA . LEU A 1 165 ? -1.803 -2.570 11.869 1.00 94.69 165 LEU A CA 1
ATOM 1262 C C . LEU A 1 165 ? -3.198 -2.657 11.230 1.00 94.69 165 LEU A C 1
ATOM 1264 O O . LEU A 1 165 ? -3.997 -1.725 11.358 1.00 94.69 165 LEU A O 1
ATOM 1268 N N . ILE A 1 166 ? -3.507 -3.779 10.570 1.00 96.00 166 ILE A N 1
ATOM 1269 C CA . ILE A 1 166 ? -4.792 -3.988 9.891 1.00 96.00 166 ILE A CA 1
ATOM 1270 C C . ILE A 1 166 ? -5.945 -3.980 10.899 1.00 96.00 166 ILE A C 1
ATOM 1272 O O . ILE A 1 166 ? -6.971 -3.355 10.644 1.00 96.00 166 ILE A O 1
ATOM 1276 N N . ALA A 1 167 ? -5.787 -4.596 12.072 1.00 95.69 167 ALA A N 1
ATOM 1277 C CA . ALA A 1 167 ? -6.812 -4.586 13.114 1.00 95.69 167 ALA A CA 1
ATOM 1278 C C . ALA A 1 167 ? -7.126 -3.158 13.597 1.00 95.69 167 ALA A C 1
ATOM 1280 O O . ALA A 1 167 ? -8.297 -2.768 13.687 1.00 95.69 167 ALA A O 1
ATOM 1281 N N . LYS A 1 168 ? -6.091 -2.346 13.853 1.00 94.44 168 LYS A N 1
ATOM 1282 C CA . LYS A 1 168 ? -6.238 -0.922 14.211 1.00 94.44 168 LYS A CA 1
ATOM 1283 C C . LYS A 1 168 ? -6.914 -0.130 13.093 1.00 94.44 168 LYS A C 1
ATOM 1285 O O . LYS A 1 168 ? -7.829 0.652 13.358 1.00 94.44 168 LYS A O 1
ATOM 1290 N N . TYR A 1 169 ? -6.505 -0.363 11.850 1.00 95.12 169 TYR A N 1
ATOM 1291 C CA . TYR A 1 169 ? -7.089 0.259 10.667 1.00 95.12 169 TYR A CA 1
ATOM 1292 C C . TYR A 1 169 ? -8.579 -0.089 10.500 1.00 95.12 169 TYR A C 1
ATOM 1294 O O . TYR A 1 169 ? -9.404 0.815 10.353 1.00 95.12 169 TYR A O 1
ATOM 1302 N N . CYS A 1 170 ? -8.955 -1.363 10.636 1.00 96.25 170 CYS A N 1
ATOM 1303 C CA . CYS A 1 170 ? -10.346 -1.820 10.591 1.00 96.25 170 CYS A CA 1
ATOM 1304 C C . CYS A 1 170 ? -11.192 -1.189 11.701 1.00 96.25 170 CYS A C 1
ATOM 1306 O O . CYS A 1 170 ? -12.265 -0.662 11.421 1.00 96.25 170 CYS A O 1
ATOM 1308 N N . LYS A 1 171 ? -10.693 -1.137 12.944 1.00 94.19 171 LYS A N 1
ATOM 1309 C CA . LYS A 1 171 ? -11.385 -0.445 14.049 1.00 94.19 171 LYS A CA 1
ATOM 1310 C C . LYS A 1 171 ? -11.646 1.022 13.713 1.00 94.19 171 LYS A C 1
ATOM 1312 O O . LYS A 1 171 ? -12.726 1.553 13.968 1.00 94.19 171 LYS A O 1
ATOM 1317 N N . LYS A 1 172 ? -10.657 1.680 13.109 1.00 91.50 172 LYS A N 1
ATOM 1318 C CA . LYS A 1 172 ? -10.764 3.066 12.661 1.00 91.50 172 LYS A CA 1
ATOM 1319 C C . LYS A 1 172 ? -11.809 3.179 11.545 1.00 91.50 172 LYS A C 1
ATOM 1321 O O . LYS A 1 172 ? -12.616 4.106 11.593 1.00 91.50 172 LYS A O 1
ATOM 1326 N N . LEU A 1 173 ? -11.839 2.279 10.557 1.00 92.75 173 LEU A N 1
ATOM 1327 C CA . LEU A 1 173 ? -12.883 2.228 9.518 1.00 92.75 173 LEU A CA 1
ATOM 1328 C C . LEU A 1 173 ? -14.286 2.048 10.100 1.00 92.75 173 LEU A C 1
ATOM 1330 O O . LEU A 1 173 ? -15.164 2.813 9.721 1.00 92.75 173 LEU A O 1
ATOM 1334 N N . THR A 1 174 ? -14.490 1.145 11.063 1.00 93.81 174 THR A N 1
ATOM 1335 C CA . THR A 1 174 ? -15.790 0.953 11.734 1.00 93.81 174 THR A CA 1
ATOM 1336 C C . THR A 1 174 ? -16.294 2.254 12.353 1.00 93.81 174 THR A C 1
ATOM 1338 O O . THR A 1 174 ? -17.413 2.673 12.082 1.00 93.81 174 THR A O 1
ATOM 1341 N N . SER A 1 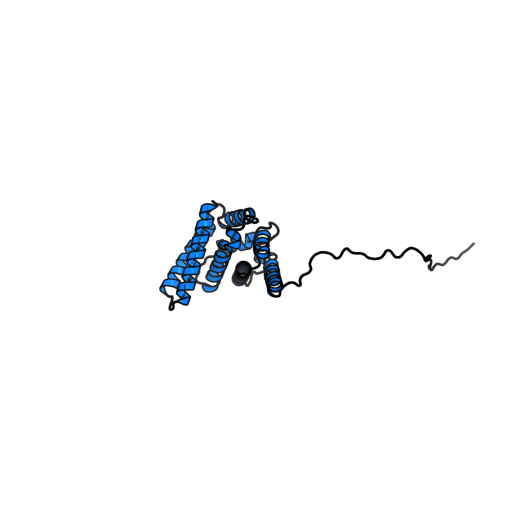175 ? -15.437 2.979 13.078 1.00 91.12 175 SER A N 1
ATOM 1342 C CA . SER A 1 175 ? -15.813 4.287 13.635 1.00 91.12 175 SER A CA 1
ATOM 1343 C C . SER A 1 175 ? -16.109 5.356 12.575 1.00 91.12 175 SER A C 1
ATOM 1345 O O . SER A 1 175 ? -16.764 6.350 12.882 1.00 91.12 175 SER A O 1
ATOM 1347 N N . SER A 1 176 ? -15.577 5.217 11.357 1.00 89.69 176 SER A N 1
ATOM 1348 C CA . SER A 1 176 ? -15.927 6.085 10.225 1.00 89.69 176 SER A CA 1
ATOM 1349 C C . SER A 1 176 ? -17.235 5.657 9.568 1.00 89.69 176 SER A C 1
ATOM 1351 O O . SER A 1 176 ? -18.012 6.528 9.202 1.00 89.69 176 SER A O 1
ATOM 1353 N N . TYR A 1 177 ? -17.495 4.352 9.472 1.00 90.62 177 TYR A N 1
ATOM 1354 C CA . TYR A 1 177 ? -18.735 3.785 8.944 1.00 90.62 177 TYR A CA 1
ATOM 1355 C C . TYR A 1 177 ? -19.942 4.255 9.761 1.00 90.62 177 TYR A C 1
ATOM 1357 O O . TYR A 1 177 ? -20.901 4.775 9.206 1.00 90.62 177 TYR A O 1
ATOM 1365 N N . GLU A 1 178 ? -19.840 4.197 11.092 1.00 90.75 178 GLU A N 1
ATOM 1366 C CA . GLU A 1 178 ? -20.870 4.681 12.029 1.00 90.75 178 GLU A CA 1
ATOM 1367 C C . GLU A 1 178 ? -21.192 6.177 11.877 1.00 90.75 178 GLU A C 1
ATOM 1369 O O . GLU A 1 178 ? -22.254 6.632 12.294 1.00 90.75 178 GLU A O 1
ATOM 1374 N N . LYS A 1 179 ? -20.267 6.955 11.304 1.00 90.62 179 LYS A N 1
ATOM 1375 C CA . LYS A 1 179 ? -20.380 8.411 11.131 1.00 90.62 179 LYS A CA 1
ATOM 1376 C C . LYS A 1 179 ? -20.614 8.825 9.682 1.00 90.62 179 LYS A C 1
ATOM 1378 O O . LYS A 1 179 ? -20.725 10.021 9.415 1.00 90.62 179 LYS A O 1
ATOM 1383 N N . ALA A 1 180 ? -20.610 7.881 8.745 1.00 89.06 180 ALA A N 1
ATOM 1384 C CA . ALA A 1 180 ? -20.683 8.182 7.328 1.00 89.06 180 ALA A CA 1
ATOM 1385 C C . ALA A 1 180 ? -22.072 8.730 6.978 1.00 89.06 180 ALA A C 1
ATOM 1387 O O . ALA A 1 180 ? -23.095 8.119 7.276 1.00 89.06 180 ALA A O 1
ATOM 1388 N N . LEU A 1 181 ? -22.098 9.889 6.321 1.00 85.62 181 LEU A N 1
ATOM 1389 C CA . LEU A 1 181 ? -23.314 10.509 5.805 1.00 85.62 181 LEU A CA 1
ATOM 1390 C C . LEU A 1 181 ? -23.232 10.492 4.276 1.00 85.62 181 LEU A C 1
ATOM 1392 O O . LEU A 1 181 ? -22.674 11.403 3.671 1.00 85.62 181 LEU A O 1
ATOM 1396 N N . GLY A 1 182 ? -23.736 9.424 3.654 1.00 91.06 182 GLY A N 1
ATOM 1397 C CA . GLY A 1 182 ? -23.843 9.310 2.196 1.00 91.06 182 GLY A CA 1
ATOM 1398 C C . GLY A 1 182 ? -23.301 8.005 1.615 1.00 91.06 182 GLY A C 1
ATOM 1399 O O . GLY A 1 182 ? -22.396 7.381 2.166 1.00 91.06 182 GLY A O 1
ATOM 1400 N N . ILE A 1 183 ? -23.858 7.620 0.464 1.00 88.69 183 ILE A N 1
ATOM 1401 C CA . ILE A 1 183 ? -23.589 6.338 -0.207 1.00 88.69 183 ILE A CA 1
ATOM 1402 C C . ILE A 1 183 ? -22.122 6.229 -0.641 1.00 88.69 183 ILE A C 1
ATOM 1404 O O . ILE A 1 183 ? -21.470 5.247 -0.313 1.00 88.69 183 ILE A O 1
ATOM 1408 N N . HIS A 1 184 ? -21.555 7.264 -1.264 1.00 90.12 184 HIS A N 1
ATOM 1409 C CA . HIS A 1 184 ? -20.157 7.227 -1.714 1.00 90.12 184 HIS A CA 1
ATOM 1410 C C . HIS A 1 184 ? -19.142 7.057 -0.575 1.00 90.12 184 HIS A C 1
ATOM 1412 O O . HIS A 1 184 ? -18.130 6.374 -0.732 1.00 90.12 184 HIS A O 1
ATOM 1418 N N . ALA A 1 185 ? -19.408 7.652 0.594 1.00 89.62 185 ALA A N 1
ATOM 1419 C CA . ALA A 1 185 ? -18.555 7.465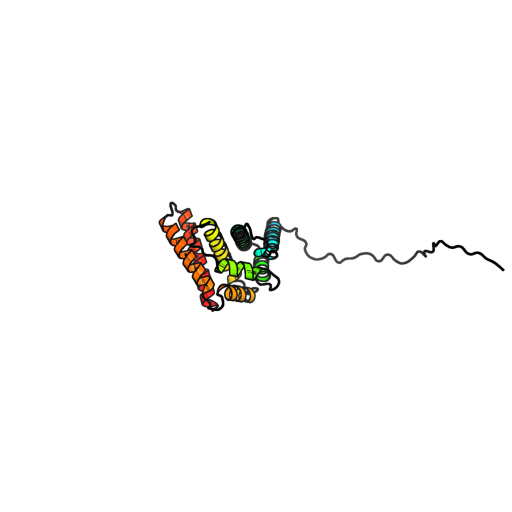 1.765 1.00 89.62 185 ALA A CA 1
ATOM 1420 C C . ALA A 1 185 ? -18.607 6.010 2.263 1.00 89.62 185 ALA A C 1
ATOM 1422 O O . ALA A 1 185 ? -17.576 5.458 2.647 1.00 89.62 185 ALA A O 1
ATOM 1423 N N . LEU A 1 186 ? -19.785 5.381 2.217 1.00 92.62 186 LEU A N 1
ATOM 1424 C CA . LEU A 1 186 ? -19.960 3.970 2.560 1.00 92.62 186 LEU A CA 1
ATOM 1425 C C . LEU A 1 186 ? -19.256 3.055 1.549 1.00 92.62 186 LEU A C 1
ATOM 1427 O O . LEU A 1 186 ? -18.476 2.205 1.966 1.00 92.62 186 LEU A O 1
ATOM 1431 N N . GLU A 1 187 ? -19.433 3.280 0.244 1.00 94.00 187 GLU A N 1
ATOM 1432 C CA . GLU A 1 187 ? -18.773 2.510 -0.827 1.00 94.00 187 GLU A CA 1
ATOM 1433 C C . GLU A 1 187 ? -17.242 2.542 -0.704 1.00 94.00 187 GLU A C 1
ATOM 1435 O O . GLU A 1 187 ? -16.564 1.520 -0.853 1.00 94.00 187 GLU A O 1
ATOM 1440 N N . SER A 1 188 ? -16.689 3.716 -0.387 1.00 92.31 188 SER A N 1
ATOM 1441 C CA . SER A 1 188 ? -15.258 3.890 -0.138 1.00 92.31 188 SER A CA 1
ATOM 1442 C C . SER A 1 188 ? -14.791 3.053 1.060 1.00 92.31 188 SER A C 1
ATOM 1444 O O . SER A 1 188 ? -13.838 2.280 0.940 1.00 92.31 188 SER A O 1
ATOM 1446 N N . ILE A 1 189 ? -15.506 3.122 2.189 1.00 94.25 189 ILE A N 1
ATOM 1447 C CA . ILE A 1 189 ? -15.188 2.354 3.404 1.00 94.25 189 ILE A CA 1
ATOM 1448 C C . ILE A 1 189 ? -15.305 0.842 3.163 1.00 94.25 189 ILE A C 1
ATOM 1450 O O . ILE A 1 189 ? -14.444 0.079 3.603 1.00 94.25 189 ILE A O 1
ATOM 1454 N N . GLU A 1 190 ? -16.337 0.391 2.450 1.00 95.19 190 GLU A N 1
ATOM 1455 C CA . GLU A 1 190 ? -16.519 -1.019 2.093 1.00 95.19 190 GLU A CA 1
ATOM 1456 C C . GLU A 1 190 ? -15.390 -1.535 1.202 1.00 95.19 190 GLU A C 1
ATOM 1458 O O . GLU A 1 190 ? -14.888 -2.643 1.402 1.00 95.19 190 GLU A O 1
ATOM 1463 N N . THR A 1 191 ? -14.956 -0.727 0.236 1.00 95.88 191 THR A N 1
ATOM 1464 C CA . THR A 1 191 ? -13.820 -1.059 -0.630 1.00 95.88 191 THR A CA 1
ATOM 1465 C C . THR A 1 191 ? -12.545 -1.227 0.192 1.00 95.88 191 THR A C 1
ATOM 1467 O O . THR A 1 191 ? -11.809 -2.201 0.013 1.00 95.88 191 THR A O 1
ATOM 1470 N N . SER A 1 192 ? -12.308 -0.334 1.151 1.00 96.00 192 SER A N 1
ATOM 1471 C CA . SER A 1 192 ? -11.188 -0.446 2.082 1.00 96.00 192 SER A CA 1
ATOM 1472 C C . SER A 1 192 ? -11.268 -1.695 2.972 1.00 96.00 192 SER A C 1
ATOM 1474 O O . SER A 1 192 ? -10.255 -2.372 3.157 1.00 96.00 192 SER A O 1
ATOM 1476 N N . PHE A 1 193 ? -12.456 -2.073 3.464 1.00 97.19 193 PHE A N 1
ATOM 1477 C CA . PHE A 1 193 ? -12.639 -3.341 4.185 1.00 97.19 193 PHE A CA 1
ATOM 1478 C C . PHE A 1 193 ? -12.323 -4.557 3.306 1.00 97.19 193 PHE A C 1
ATOM 1480 O O . PHE A 1 193 ? -11.610 -5.452 3.755 1.00 97.19 193 PHE A O 1
ATOM 1487 N N . LYS A 1 194 ? -12.776 -4.580 2.046 1.00 97.75 194 LYS A N 1
ATOM 1488 C CA . LYS A 1 194 ? -12.477 -5.673 1.100 1.00 97.75 194 LYS A CA 1
ATOM 1489 C C . LYS A 1 194 ? -10.972 -5.834 0.868 1.00 97.75 194 LYS A C 1
ATOM 1491 O O . LYS A 1 194 ? -10.464 -6.957 0.902 1.00 97.75 194 LYS A O 1
ATOM 1496 N N . ARG A 1 195 ? -10.242 -4.727 0.686 1.00 97.88 195 ARG A N 1
ATOM 1497 C CA . ARG A 1 195 ? -8.772 -4.739 0.554 1.00 97.88 195 ARG A CA 1
ATOM 1498 C C . ARG A 1 195 ? -8.100 -5.260 1.823 1.00 97.88 195 ARG A C 1
ATOM 1500 O O . ARG A 1 195 ? -7.244 -6.135 1.737 1.00 97.88 195 ARG A O 1
ATOM 1507 N N . ALA A 1 196 ? -8.534 -4.797 2.996 1.00 97.38 196 ALA A N 1
ATOM 1508 C CA . ALA A 1 196 ? -8.018 -5.278 4.276 1.00 97.38 196 ALA A CA 1
ATOM 1509 C C . ALA A 1 196 ? -8.254 -6.788 4.462 1.00 97.38 196 ALA A C 1
ATOM 1511 O O . ALA A 1 196 ? -7.331 -7.511 4.832 1.00 97.38 196 ALA A O 1
ATOM 1512 N N . SER A 1 197 ? -9.453 -7.289 4.150 1.00 97.56 197 SER A N 1
ATOM 1513 C CA . SER A 1 197 ? -9.763 -8.724 4.193 1.00 97.56 197 SER A CA 1
ATOM 1514 C C . SER A 1 197 ? -8.913 -9.536 3.215 1.00 97.56 197 SER A C 1
ATOM 1516 O O . SER A 1 197 ? -8.429 -10.606 3.579 1.00 97.56 197 SER A O 1
ATOM 1518 N N . THR A 1 198 ? -8.689 -9.016 2.007 1.00 97.12 198 THR A N 1
ATOM 1519 C CA . THR A 1 198 ? -7.811 -9.642 1.006 1.00 97.12 198 THR A CA 1
ATOM 1520 C C . THR A 1 198 ? -6.387 -9.759 1.544 1.00 97.12 198 THR A C 1
ATOM 1522 O O . THR A 1 198 ? -5.824 -10.852 1.555 1.00 97.12 198 THR A O 1
ATOM 1525 N N . LEU A 1 199 ? -5.842 -8.668 2.091 1.00 95.81 199 LEU A N 1
ATOM 1526 C CA . LEU A 1 199 ? -4.502 -8.650 2.676 1.00 95.81 199 LEU A CA 1
ATOM 1527 C C . LEU A 1 199 ? -4.361 -9.631 3.847 1.00 95.81 199 LEU A C 1
ATOM 1529 O O . LEU A 1 199 ? -3.361 -10.339 3.939 1.00 95.81 199 LEU A O 1
ATOM 1533 N N . VAL A 1 200 ? -5.364 -9.718 4.725 1.00 95.81 200 VAL A N 1
ATOM 1534 C CA . VAL A 1 200 ? -5.381 -10.717 5.808 1.00 95.81 200 VAL A CA 1
ATOM 1535 C C . VAL A 1 200 ? -5.359 -12.135 5.238 1.00 95.81 200 VAL A C 1
ATOM 1537 O O . VAL A 1 200 ? -4.579 -12.960 5.707 1.00 95.81 200 VAL A O 1
ATOM 1540 N N . GLY A 1 201 ? -6.167 -12.421 4.215 1.00 94.31 201 GLY A N 1
ATOM 1541 C CA . GLY A 1 201 ? -6.172 -13.723 3.547 1.00 94.31 201 GLY A CA 1
ATOM 1542 C C . GLY A 1 201 ? -4.807 -14.091 2.962 1.00 94.31 201 GLY A C 1
ATOM 1543 O O . GLY A 1 201 ? -4.340 -15.212 3.154 1.00 94.31 201 GLY A O 1
ATOM 1544 N N . GLU A 1 202 ? -4.136 -13.140 2.311 1.00 93.38 202 GLU A N 1
ATOM 1545 C CA . GLU A 1 202 ? -2.780 -13.317 1.780 1.00 93.38 202 GLU A CA 1
ATOM 1546 C C . GLU A 1 202 ? -1.740 -13.567 2.879 1.00 93.38 202 GLU A C 1
ATOM 1548 O O . GLU A 1 202 ? -0.940 -14.497 2.766 1.00 93.38 202 GLU A O 1
ATOM 1553 N N . LEU A 1 203 ? -1.777 -12.784 3.963 1.00 92.06 203 LEU A N 1
ATOM 1554 C CA . LEU A 1 203 ? -0.883 -12.949 5.115 1.00 92.06 203 LEU A CA 1
ATOM 1555 C C . LEU A 1 203 ? -1.048 -14.327 5.763 1.00 92.06 203 LEU A C 1
ATOM 1557 O O . LEU A 1 203 ? -0.058 -14.966 6.106 1.00 92.06 203 LEU A O 1
ATOM 1561 N N . LEU A 1 204 ? -2.286 -14.803 5.910 1.00 90.38 204 LEU A N 1
ATOM 1562 C CA . LEU A 1 204 ? -2.570 -16.111 6.504 1.00 90.38 204 LEU A CA 1
ATOM 1563 C C . LEU A 1 204 ? -2.193 -17.276 5.585 1.00 90.38 204 LEU A C 1
ATOM 1565 O O . LEU A 1 204 ? -1.803 -18.327 6.083 1.00 90.38 204 LEU A O 1
ATOM 1569 N N . ARG A 1 205 ? -2.297 -17.111 4.263 1.00 89.44 205 ARG A N 1
ATOM 1570 C CA . ARG A 1 205 ? -1.957 -18.166 3.295 1.00 89.44 205 ARG A CA 1
ATOM 1571 C C . ARG A 1 205 ? -0.453 -18.358 3.118 1.00 89.44 205 ARG A C 1
ATOM 1573 O O . ARG A 1 205 ? -0.023 -19.450 2.770 1.00 89.44 205 ARG A O 1
ATOM 1580 N N . ARG A 1 206 ? 0.325 -17.285 3.276 1.00 83.06 206 ARG A N 1
ATOM 1581 C CA . ARG A 1 206 ? 1.779 -17.256 3.030 1.00 83.06 206 ARG A CA 1
ATOM 1582 C C . ARG A 1 206 ? 2.614 -17.464 4.299 1.00 83.06 206 ARG A C 1
ATOM 1584 O O . ARG A 1 206 ? 3.837 -17.372 4.226 1.00 83.06 206 ARG A O 1
ATOM 1591 N N . ARG A 1 207 ? 1.958 -17.696 5.438 1.00 65.88 207 ARG A N 1
ATOM 1592 C CA . ARG A 1 207 ? 2.586 -18.047 6.714 1.00 65.88 207 ARG A CA 1
ATOM 1593 C C . ARG A 1 207 ? 2.907 -19.536 6.768 1.00 65.88 207 ARG A C 1
ATOM 1595 O O . ARG A 1 207 ? 3.972 -19.854 7.336 1.00 65.88 207 ARG A O 1
#

Secondary structure (DSSP, 8-state):
----------------------------S--PPPPHHHHHHHHHHHHHHHHHTS-GGGGTTSHHHHHHHHHHHHHHHHHSS-HHHHHHHHHHHT-TTSSHHHHHHHHHT--TT-SSSHHHHHHHHHHHHHHHT-HHHHS-GGGHHHHHHHHHHHHTTTT-HHHHHHHHHHHHHHHHHTT--SHHHHHHHHHHHHHHHHHHHHHHH--

Radius of gyration: 27.44 Å; chains: 1; bounding box: 109×46×64 Å

Organism: Gaeumannomyces tritici (strain R3-111a-1) (NCBI:txid644352)